Protein AF-0000000083104682 (afdb_homodimer)

Organism: NCBI:txid1720316

Structure (mmCIF, N/CA/C/O backbone):
data_AF-0000000083104682-model_v1
#
loop_
_entity.id
_entity.type
_entity.pdbx_description
1 polymer 'UPF0251 protein D3Z33_14135'
#
loop_
_atom_site.group_PDB
_atom_site.id
_atom_site.type_symbol
_atom_site.label_atom_id
_atom_site.label_alt_id
_atom_site.label_comp_id
_atom_site.label_asym_id
_atom_site.label_entity_id
_atom_site.label_seq_id
_atom_site.pdbx_PDB_ins_code
_atom_site.Cartn_x
_atom_site.Cartn_y
_atom_site.Cartn_z
_atom_site.occupancy
_atom_site.B_iso_or_equiv
_atom_site.auth_seq_id
_atom_site.auth_comp_id
_atom_site.auth_asym_id
_atom_site.auth_atom_id
_atom_site.pdbx_PDB_model_num
ATOM 1 N N . MET A 1 1 ? -14.625 33.188 -4.898 1 46.22 1 MET A N 1
ATOM 2 C CA . MET A 1 1 ? -13.32 32.656 -4.516 1 46.22 1 MET A CA 1
ATOM 3 C C . MET A 1 1 ? -13.438 31.188 -4.102 1 46.22 1 MET A C 1
ATOM 5 O O . MET A 1 1 ? -14.414 30.797 -3.455 1 46.22 1 MET A O 1
ATOM 9 N N . PRO A 1 2 ? -12.898 30.359 -4.852 1 52.97 2 PRO A N 1
ATOM 10 C CA . PRO A 1 2 ? -13.086 28.953 -4.449 1 52.97 2 PRO A CA 1
ATOM 11 C C . PRO A 1 2 ? -12.812 28.734 -2.965 1 52.97 2 PRO A C 1
ATOM 13 O O . PRO A 1 2 ? -11.984 29.422 -2.371 1 52.97 2 PRO A O 1
ATOM 16 N N . ARG A 1 3 ? -13.781 28.422 -2.262 1 54.66 3 ARG A N 1
ATOM 17 C CA . ARG A 1 3 ? -13.617 28.172 -0.833 1 54.66 3 ARG A CA 1
ATOM 18 C C . ARG A 1 3 ? -12.266 27.531 -0.539 1 54.66 3 ARG A C 1
ATOM 20 O O . ARG A 1 3 ? -11.836 26.609 -1.233 1 54.66 3 ARG A O 1
ATOM 27 N N . PRO A 1 4 ? -11.453 28.219 0.184 1 57.41 4 PRO A N 1
ATOM 28 C CA . PRO A 1 4 ? -10.125 27.719 0.532 1 57.41 4 PRO A CA 1
ATOM 29 C C . PRO A 1 4 ? -10.117 26.234 0.894 1 57.41 4 PRO A C 1
ATOM 31 O O . PRO A 1 4 ? -11.109 25.734 1.425 1 57.41 4 PRO A O 1
ATOM 34 N N . LYS A 1 5 ? -9.352 25.438 0.183 1 61.78 5 LYS A N 1
ATOM 35 C CA . LYS A 1 5 ? -9.25 24.016 0.494 1 61.78 5 LYS A CA 1
ATOM 36 C C . LYS A 1 5 ? -8.953 23.797 1.975 1 61.78 5 LYS A C 1
ATOM 38 O O . LYS A 1 5 ? -8.047 24.422 2.529 1 61.78 5 LYS A O 1
ATOM 43 N N . LYS A 1 6 ? -9.961 23.312 2.699 1 70.81 6 LYS A N 1
ATOM 44 C CA . LYS A 1 6 ? -9.766 23 4.113 1 70.81 6 LYS A CA 1
ATOM 45 C C . LYS A 1 6 ? -8.531 22.141 4.328 1 70.81 6 LYS A C 1
ATOM 47 O O . LYS A 1 6 ? -8.32 21.156 3.611 1 70.81 6 LYS A O 1
ATOM 52 N N . ARG A 1 7 ? -7.617 22.641 5.109 1 79.94 7 ARG A N 1
ATOM 53 C CA . ARG A 1 7 ? -6.418 21.875 5.434 1 79.94 7 ARG A CA 1
ATOM 54 C C . ARG A 1 7 ? -6.773 20.578 6.172 1 79.94 7 ARG A C 1
ATOM 56 O O . ARG A 1 7 ? -7.66 20.578 7.023 1 79.94 7 ARG A O 1
ATOM 63 N N . ARG A 1 8 ? -6.188 19.547 5.758 1 89.06 8 ARG A N 1
ATOM 64 C CA . ARG A 1 8 ? -6.453 18.219 6.328 1 89.06 8 ARG A CA 1
ATOM 65 C C . ARG A 1 8 ? -5.707 18.031 7.645 1 89.06 8 ARG A C 1
ATOM 67 O O . ARG A 1 8 ? -4.551 18.438 7.77 1 89.06 8 ARG A O 1
ATOM 74 N N . ARG A 1 9 ? -6.328 17.531 8.539 1 88.81 9 ARG A N 1
ATOM 75 C CA . ARG A 1 9 ? -5.688 17.234 9.812 1 88.81 9 ARG A CA 1
ATOM 76 C C . ARG A 1 9 ? -4.855 15.961 9.734 1 88.81 9 ARG A C 1
ATOM 78 O O . ARG A 1 9 ? -5.348 14.922 9.297 1 88.81 9 ARG A O 1
ATOM 85 N N . VAL A 1 10 ? -3.652 16.125 10.055 1 91.38 10 VAL A N 1
ATOM 86 C CA . VAL A 1 10 ? -2.734 14.992 10.062 1 91.38 10 VAL A CA 1
ATOM 87 C C . VAL A 1 10 ? -2.139 14.82 11.453 1 91.38 10 VAL A C 1
ATOM 89 O O . VAL A 1 10 ? -1.812 15.805 12.125 1 91.38 10 VAL A O 1
ATOM 92 N N . CYS A 1 11 ? -2.062 13.602 11.844 1 85.06 11 CYS A N 1
ATOM 93 C CA . CYS A 1 11 ? -1.608 13.367 13.211 1 85.06 11 CYS A CA 1
ATOM 94 C C . CYS A 1 11 ? -0.14 12.961 13.234 1 85.06 11 CYS A C 1
ATOM 96 O O . CYS A 1 11 ? 0.508 13.023 14.281 1 85.06 11 CYS A O 1
ATOM 98 N N . SER A 1 12 ? 0.348 12.344 12.133 1 77.06 12 SER A N 1
ATOM 99 C CA . SER A 1 12 ? 1.713 11.836 12.211 1 77.06 12 SER A CA 1
ATOM 100 C C . SER A 1 12 ? 2.498 12.18 10.945 1 77.06 12 SER A C 1
ATOM 102 O O . SER A 1 12 ? 1.963 12.109 9.836 1 77.06 12 SER A O 1
ATOM 104 N N . LEU A 1 13 ? 3.688 12.617 11.289 1 85 13 LEU A N 1
ATOM 105 C CA . LEU A 1 13 ? 4.641 12.75 10.195 1 85 13 LEU A CA 1
ATOM 106 C C . LEU A 1 13 ? 5.445 11.469 10.016 1 85 13 LEU A C 1
ATOM 108 O O . LEU A 1 13 ? 5.703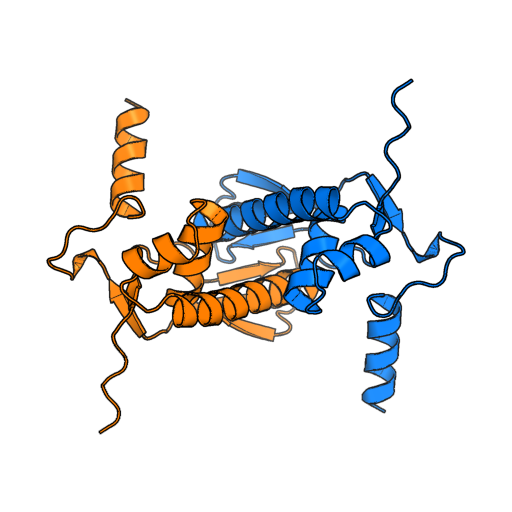 10.75 10.992 1 85 13 LEU A O 1
ATOM 112 N N . PRO A 1 14 ? 5.809 11.18 8.82 1 87.94 14 PRO A N 1
ATOM 113 C CA . PRO A 1 14 ? 6.586 9.953 8.594 1 87.94 14 PRO A CA 1
ATOM 114 C C . PRO A 1 14 ? 7.957 9.992 9.258 1 87.94 14 PRO A C 1
ATOM 116 O O . PRO A 1 14 ? 8.617 11.039 9.266 1 87.94 14 PRO A O 1
ATOM 119 N N . GLU A 1 15 ? 8.281 8.914 9.891 1 83.12 15 GLU A N 1
ATOM 120 C CA . GLU A 1 15 ? 9.633 8.797 10.438 1 83.12 15 GLU A CA 1
ATOM 121 C C . GLU A 1 15 ? 10.672 8.641 9.328 1 83.12 15 GLU A C 1
ATOM 123 O O . GLU A 1 15 ? 11.789 9.133 9.453 1 83.12 15 GLU A O 1
ATOM 128 N N . ASN A 1 16 ? 10.289 7.941 8.344 1 85.06 16 ASN A N 1
ATOM 129 C CA . ASN A 1 16 ? 11.109 7.742 7.152 1 85.06 16 ASN A CA 1
ATOM 130 C C . ASN A 1 16 ? 10.5 8.422 5.93 1 85.06 16 ASN A C 1
ATOM 132 O O . ASN A 1 16 ? 9.352 8.156 5.574 1 85.06 16 ASN A O 1
ATOM 136 N N . LYS A 1 17 ? 11.312 9.195 5.258 1 92 17 LYS A N 1
ATOM 137 C CA . LYS A 1 17 ? 10.758 10 4.172 1 92 17 LYS A CA 1
ATOM 138 C C . LYS A 1 17 ? 10.93 9.297 2.826 1 92 17 LYS A C 1
ATOM 140 O O . LYS A 1 17 ? 10.359 9.727 1.82 1 92 17 LYS A O 1
ATOM 145 N N . ARG A 1 18 ? 11.742 8.289 2.838 1 92.75 18 ARG A N 1
ATOM 146 C CA . ARG A 1 18 ? 11.969 7.547 1.601 1 92.75 18 ARG A CA 1
ATOM 147 C C . ARG A 1 18 ? 11.641 6.07 1.779 1 92.75 18 ARG A C 1
ATOM 149 O O . ARG A 1 18 ? 11.938 5.484 2.822 1 92.75 18 ARG A O 1
ATOM 156 N N . PHE A 1 19 ? 11.039 5.594 0.79 1 92.75 19 PHE A N 1
ATOM 157 C CA . PHE A 1 19 ? 10.555 4.223 0.812 1 92.75 19 PHE A CA 1
ATOM 158 C C . PHE A 1 19 ? 10.648 3.592 -0.573 1 92.75 19 PHE A C 1
ATOM 160 O O . PHE A 1 19 ? 10.352 4.242 -1.578 1 92.75 19 PHE A O 1
ATOM 167 N N . GLY A 1 20 ? 11.039 2.346 -0.58 1 92.5 20 GLY A N 1
ATOM 168 C CA . GLY A 1 20 ? 11.117 1.726 -1.893 1 92.5 20 GLY A CA 1
ATOM 169 C C . GLY A 1 20 ? 11.883 0.414 -1.891 1 92.5 20 GLY A C 1
ATOM 170 O O . GLY A 1 20 ? 12.016 -0.231 -0.848 1 92.5 20 GLY A O 1
ATOM 171 N N . PRO A 1 21 ? 12.258 -0.099 -3.068 1 91.81 21 PRO A N 1
ATOM 172 C CA . PRO A 1 21 ? 12.992 -1.359 -3.186 1 91.81 21 PRO A CA 1
ATOM 173 C C . PRO A 1 21 ? 14.367 -1.303 -2.52 1 91.81 21 PRO A C 1
ATOM 175 O O . PRO A 1 21 ? 15.047 -0.275 -2.582 1 91.81 21 PRO A O 1
ATOM 178 N N . MET A 1 22 ? 14.469 -2.4 -1.796 1 85.06 22 MET A N 1
ATOM 179 C CA . MET A 1 22 ? 15.75 -2.492 -1.103 1 85.06 22 MET A CA 1
ATOM 180 C C . MET A 1 22 ? 16.719 -3.395 -1.863 1 85.06 22 MET A C 1
ATOM 182 O O . MET A 1 22 ? 16.297 -4.328 -2.551 1 85.06 22 MET A O 1
ATOM 186 N N . GLY A 1 23 ? 17.906 -3.17 -1.867 1 72 23 GLY A N 1
ATOM 187 C CA . GLY A 1 23 ? 18.906 -4.016 -2.49 1 72 23 GLY A CA 1
ATOM 188 C C . GLY A 1 23 ? 19.922 -3.238 -3.303 1 72 23 GLY A C 1
ATOM 189 O O . GLY A 1 23 ? 19.719 -2.066 -3.619 1 72 23 GLY A O 1
ATOM 190 N N . ILE A 1 24 ? 21.047 -3.904 -3.492 1 56.12 24 ILE A N 1
ATOM 191 C CA . ILE A 1 24 ? 22.297 -3.367 -4 1 56.12 24 ILE A CA 1
ATOM 192 C C . ILE A 1 24 ? 22.156 -3.047 -5.484 1 56.12 24 ILE A C 1
ATOM 194 O O . ILE A 1 24 ? 21.734 -3.891 -6.273 1 56.12 24 ILE A O 1
ATOM 198 N N . GLY A 1 25 ? 22.422 -1.799 -5.902 1 56 25 GLY A N 1
ATOM 199 C CA . GLY A 1 25 ? 22.719 -1.433 -7.281 1 56 25 GLY A CA 1
ATOM 200 C C . GLY A 1 25 ? 21.5 -0.933 -8.031 1 56 25 GLY A C 1
ATOM 201 O O . GLY A 1 25 ? 21.547 -0.75 -9.25 1 56 25 GLY A O 1
ATOM 202 N N . ARG A 1 26 ? 20.438 -1.103 -7.242 1 56.03 26 ARG A N 1
ATOM 203 C CA . ARG A 1 26 ? 19.344 -0.791 -8.156 1 56.03 26 ARG A CA 1
ATOM 204 C C . ARG A 1 26 ? 19.266 0.709 -8.422 1 56.03 26 ARG A C 1
ATOM 206 O O . ARG A 1 26 ? 19.406 1.516 -7.496 1 56.03 26 ARG A O 1
ATOM 213 N N . ILE A 1 27 ? 19.547 1.067 -9.547 1 56.53 27 ILE A N 1
ATOM 214 C CA . ILE A 1 27 ? 19.391 2.408 -10.102 1 56.53 27 ILE A CA 1
ATOM 215 C C . ILE A 1 27 ? 17.953 2.9 -9.859 1 56.53 27 ILE A C 1
ATOM 217 O O . ILE A 1 27 ? 17 2.217 -10.203 1 56.53 27 ILE A O 1
ATOM 221 N N . VAL A 1 28 ? 17.906 3.748 -8.883 1 60.34 28 VAL A N 1
ATOM 222 C CA . VAL A 1 28 ? 16.609 4.41 -8.695 1 60.34 28 VAL A CA 1
ATOM 223 C C . VAL A 1 28 ? 16 4.73 -10.055 1 60.34 28 VAL A C 1
ATOM 225 O O . VAL A 1 28 ? 16.531 5.543 -10.812 1 60.34 28 VAL A O 1
ATOM 228 N N . LYS A 1 29 ? 15.008 3.953 -10.547 1 67.56 29 LYS A N 1
ATOM 229 C CA . LYS A 1 29 ? 14.391 4.164 -11.852 1 67.56 29 LYS A CA 1
ATOM 230 C C . LYS A 1 29 ? 13.602 5.469 -11.883 1 67.56 29 LYS A C 1
ATOM 232 O O . LYS A 1 29 ? 13.789 6.297 -12.773 1 67.56 29 LYS A O 1
ATOM 237 N N . GLU A 1 30 ? 12.68 5.707 -10.922 1 89.56 30 GLU A N 1
ATOM 238 C CA . GLU A 1 30 ? 11.789 6.863 -10.875 1 89.56 30 GLU A CA 1
ATOM 239 C C . GLU A 1 30 ? 11.32 7.141 -9.453 1 89.56 30 GLU A C 1
ATOM 241 O O . GLU A 1 30 ? 11.375 6.258 -8.594 1 89.56 30 GLU A O 1
ATOM 246 N N . VAL A 1 31 ? 11.055 8.406 -9.211 1 94.25 31 VAL A N 1
ATOM 247 C CA . VAL A 1 31 ? 10.609 8.828 -7.883 1 94.25 31 VAL A CA 1
ATOM 248 C C . VAL A 1 31 ? 9.133 9.203 -7.926 1 94.25 31 VAL A C 1
ATOM 250 O O . VAL A 1 31 ? 8.68 9.859 -8.859 1 94.25 31 VAL A O 1
ATOM 253 N N . ILE A 1 32 ? 8.414 8.656 -6.953 1 96.81 32 ILE A N 1
ATOM 254 C CA . ILE A 1 32 ? 7.012 9.008 -6.766 1 96.81 32 ILE A CA 1
ATOM 255 C C . ILE A 1 32 ? 6.852 9.844 -5.5 1 96.81 32 ILE A C 1
ATOM 257 O O . ILE A 1 32 ? 7.379 9.492 -4.441 1 96.81 32 ILE A O 1
ATOM 261 N N . ILE A 1 33 ? 6.152 10.961 -5.648 1 97.62 33 ILE A N 1
ATOM 262 C CA . ILE A 1 33 ? 5.918 11.805 -4.48 1 97.62 33 ILE A CA 1
ATOM 263 C C . ILE A 1 33 ? 4.598 11.414 -3.82 1 97.62 33 ILE A C 1
ATOM 265 O O . ILE A 1 33 ? 3.547 11.422 -4.465 1 97.62 33 ILE A O 1
ATOM 269 N N . MET A 1 34 ? 4.648 11 -2.607 1 97.62 34 MET A N 1
ATOM 270 C CA . MET A 1 34 ? 3.475 10.789 -1.764 1 97.62 34 MET A CA 1
ATOM 271 C C . MET A 1 34 ? 3.307 11.922 -0.761 1 97.62 34 MET A C 1
ATOM 273 O O . MET A 1 34 ? 4.23 12.234 -0.008 1 97.62 34 MET A O 1
ATOM 277 N N . SER A 1 35 ? 2.129 12.516 -0.77 1 97.06 35 SER A N 1
ATOM 278 C CA . SER A 1 35 ? 1.904 13.609 0.17 1 97.06 35 SER A CA 1
ATOM 279 C C . SER A 1 35 ? 1.695 13.086 1.587 1 97.06 35 SER A C 1
ATOM 281 O O . SER A 1 35 ? 1.402 11.906 1.781 1 97.06 35 SER A O 1
ATOM 283 N N . VAL A 1 36 ? 1.832 13.945 2.549 1 96.19 36 VAL A N 1
ATOM 284 C CA . VAL A 1 36 ? 1.694 13.586 3.957 1 96.19 36 VAL A CA 1
ATOM 285 C C . VAL A 1 36 ? 0.255 13.164 4.242 1 96.19 36 VAL A C 1
ATOM 287 O O . VAL A 1 36 ? 0.015 12.258 5.047 1 96.19 36 VAL A O 1
ATOM 290 N N . ASP A 1 37 ? -0.673 13.867 3.576 1 95.75 37 ASP A N 1
ATOM 291 C CA . ASP A 1 37 ? -2.066 13.484 3.783 1 95.75 37 ASP A CA 1
ATOM 292 C C . ASP A 1 37 ? -2.35 12.102 3.207 1 95.75 37 ASP A C 1
ATOM 294 O O . ASP A 1 37 ? -3.123 11.328 3.779 1 95.75 37 ASP A O 1
ATOM 298 N N . GLU A 1 38 ? -1.76 11.766 2.082 1 97.12 38 GLU A N 1
ATOM 299 C CA . GLU A 1 38 ? -1.85 10.414 1.536 1 97.12 38 GLU A CA 1
ATOM 300 C C . GLU A 1 38 ? -1.291 9.391 2.514 1 97.12 38 GLU A C 1
ATOM 302 O O . GLU A 1 38 ? -1.922 8.359 2.77 1 97.12 38 GLU A O 1
ATOM 307 N N . TYR A 1 39 ? -0.178 9.727 3.037 1 96.88 39 TYR A N 1
ATOM 308 C CA . TYR A 1 39 ? 0.492 8.898 4.031 1 96.88 39 TYR A CA 1
ATOM 309 C C . TYR A 1 39 ? -0.414 8.641 5.23 1 96.88 39 TYR A C 1
ATOM 311 O O . TYR A 1 39 ? -0.517 7.512 5.711 1 96.88 39 TYR A O 1
ATOM 319 N N . GLU A 1 40 ? -1.059 9.641 5.645 1 95.69 40 GLU A N 1
ATOM 320 C CA . GLU A 1 40 ? -1.933 9.562 6.812 1 95.69 40 GLU A CA 1
ATOM 321 C C . GLU A 1 40 ? -3.135 8.656 6.543 1 95.69 40 GLU A C 1
ATOM 323 O O . GLU A 1 40 ? -3.572 7.922 7.426 1 95.69 40 GLU A O 1
ATOM 328 N N . THR A 1 41 ? -3.666 8.688 5.34 1 97 41 THR A N 1
ATOM 329 C CA . THR A 1 41 ? -4.805 7.832 5.023 1 97 41 THR A CA 1
ATOM 330 C C . THR A 1 41 ? -4.41 6.359 5.094 1 97 41 THR A C 1
ATOM 332 O O . THR A 1 41 ? -5.195 5.52 5.547 1 97 41 THR A O 1
ATOM 335 N N . ILE A 1 42 ? -3.191 6.055 4.625 1 97.44 42 ILE A N 1
ATOM 336 C CA . ILE A 1 42 ? -2.693 4.684 4.691 1 97.44 42 ILE A CA 1
ATOM 337 C C . ILE A 1 42 ? -2.564 4.254 6.152 1 97.44 42 ILE A C 1
ATOM 339 O O . ILE A 1 42 ? -2.936 3.135 6.512 1 97.44 42 ILE A O 1
ATOM 343 N N . ARG A 1 43 ? -2.072 5.121 6.977 1 95.94 43 ARG A N 1
ATOM 344 C CA . ARG A 1 43 ? -1.91 4.82 8.391 1 95.94 43 ARG A CA 1
ATOM 345 C C . ARG A 1 43 ? -3.258 4.555 9.055 1 95.94 43 ARG A C 1
ATOM 347 O O . ARG A 1 43 ? -3.436 3.531 9.719 1 95.94 43 ARG A O 1
ATOM 354 N N . LEU A 1 44 ? -4.188 5.398 8.852 1 95.94 44 LEU A N 1
ATOM 355 C CA . LEU A 1 44 ? -5.473 5.328 9.539 1 95.94 44 LEU A CA 1
ATOM 356 C C . LEU A 1 44 ? -6.305 4.16 9.016 1 95.94 44 LEU A C 1
ATOM 358 O O . LEU A 1 44 ? -6.875 3.402 9.805 1 95.94 44 LEU A O 1
ATOM 362 N N . ILE A 1 45 ? -6.301 3.949 7.707 1 97.25 45 ILE A N 1
ATOM 363 C CA . ILE A 1 45 ? -7.227 2.986 7.125 1 97.25 45 ILE A CA 1
ATOM 364 C C . ILE A 1 45 ? -6.59 1.598 7.113 1 97.25 45 ILE A C 1
ATOM 366 O O . ILE A 1 45 ? -7.164 0.64 7.637 1 97.25 45 ILE A O 1
ATOM 370 N N . ASP A 1 46 ? -5.449 1.515 6.59 1 97.25 46 ASP A N 1
ATOM 371 C CA . ASP A 1 46 ? -4.863 0.196 6.379 1 97.25 46 ASP A CA 1
ATOM 372 C C . ASP A 1 46 ? -4.184 -0.315 7.645 1 97.25 46 ASP A C 1
ATOM 374 O O . ASP A 1 46 ? -4.199 -1.516 7.926 1 97.25 46 ASP A O 1
ATOM 378 N N . LEU A 1 47 ? -3.506 0.537 8.406 1 95.19 47 LEU A N 1
ATOM 379 C CA . LEU A 1 47 ? -2.785 0.095 9.602 1 95.19 47 LEU A CA 1
ATOM 380 C C . LEU A 1 47 ? -3.707 0.071 10.812 1 95.19 47 LEU A C 1
ATOM 382 O O . LEU A 1 47 ? -3.729 -0.908 11.562 1 95.19 47 LEU A O 1
ATOM 386 N N . ASN A 1 48 ? -4.555 1.139 10.992 1 93.94 48 ASN A N 1
ATOM 387 C CA . ASN A 1 48 ? -5.379 1.271 12.188 1 93.94 48 ASN A CA 1
ATOM 388 C C . ASN A 1 48 ? -6.789 0.736 11.969 1 93.94 48 ASN A C 1
ATOM 390 O O . ASN A 1 48 ? -7.629 0.789 12.867 1 93.94 48 ASN A O 1
ATOM 394 N N . ASN A 1 49 ? -7.137 0.339 10.734 1 95.94 49 ASN A N 1
ATOM 395 C CA . ASN A 1 49 ? -8.406 -0.296 10.406 1 95.94 49 ASN A CA 1
ATOM 396 C C . ASN A 1 49 ? -9.57 0.685 10.516 1 95.94 49 ASN A C 1
ATOM 398 O O . ASN A 1 49 ? -10.656 0.313 10.953 1 95.94 49 ASN A O 1
ATOM 402 N N . PHE A 1 50 ? -9.281 1.903 10.258 1 96.12 50 PHE A N 1
ATOM 403 C CA . PHE A 1 50 ? -10.367 2.875 10.195 1 96.12 50 PHE A CA 1
ATOM 404 C C . PHE A 1 50 ? -11.234 2.641 8.969 1 96.12 50 PHE A C 1
ATOM 406 O O . PHE A 1 50 ? -10.719 2.32 7.891 1 96.12 50 PHE A O 1
ATOM 413 N N . THR A 1 51 ? -12.539 2.852 9.117 1 97 51 THR A N 1
ATOM 414 C CA . THR A 1 51 ? -13.391 3.027 7.945 1 97 51 THR A CA 1
ATOM 415 C C . THR A 1 51 ? -13.125 4.375 7.277 1 97 51 THR A C 1
ATOM 417 O O . THR A 1 51 ? -12.484 5.25 7.867 1 97 51 THR A O 1
ATOM 420 N N . GLN A 1 52 ? -13.562 4.469 6.043 1 96.94 52 GLN A N 1
ATOM 421 C CA . GLN A 1 52 ? -13.414 5.754 5.367 1 96.94 52 GLN A CA 1
ATOM 422 C C . GLN A 1 52 ? -14.117 6.867 6.137 1 96.94 52 GLN A C 1
ATOM 424 O O . GLN A 1 52 ? -13.648 8 6.172 1 96.94 52 GLN A O 1
ATOM 429 N N . LYS A 1 53 ? -15.211 6.523 6.707 1 96.88 53 LYS A N 1
ATOM 430 C CA . LYS A 1 53 ? -15.953 7.488 7.508 1 96.88 53 LYS A CA 1
ATOM 431 C C . LYS A 1 53 ? -15.148 7.922 8.734 1 96.88 53 LYS A C 1
ATOM 433 O O . LYS A 1 53 ? -15.023 9.117 9.008 1 96.88 53 LYS A O 1
ATOM 438 N N . GLU A 1 54 ? -14.633 7 9.461 1 95.44 54 GLU A N 1
ATOM 439 C CA . GLU A 1 54 ? -13.805 7.305 10.625 1 95.44 54 GLU A CA 1
ATOM 440 C C . GLU A 1 54 ? -12.594 8.148 10.227 1 95.44 54 GLU A C 1
ATOM 442 O O . GLU A 1 54 ? -12.227 9.086 10.93 1 95.44 54 GLU A O 1
ATOM 447 N N . CYS A 1 55 ? -11.977 7.789 9.094 1 95.81 55 CYS A N 1
ATOM 448 C CA . CYS A 1 55 ? -10.812 8.523 8.602 1 95.81 55 CYS A CA 1
ATOM 449 C C . CYS A 1 55 ? -11.18 9.961 8.258 1 95.81 55 CYS A C 1
ATOM 451 O O . CYS A 1 55 ? -10.438 10.891 8.562 1 95.81 55 CYS A O 1
ATOM 453 N N . SER A 1 56 ? -12.336 10.117 7.621 1 95.56 56 SER A N 1
ATOM 454 C CA . SER A 1 56 ? -12.773 11.461 7.25 1 95.56 56 SER A CA 1
ATOM 455 C C . SER A 1 56 ? -12.984 12.328 8.484 1 95.56 56 SER A C 1
ATOM 457 O O . SER A 1 56 ? -12.641 13.516 8.484 1 95.56 56 SER A O 1
ATOM 459 N N . GLU A 1 57 ? -13.562 11.789 9.555 1 92.56 57 GLU A N 1
ATOM 460 C CA . GLU A 1 57 ? -13.766 12.5 10.812 1 92.56 57 GLU A CA 1
ATOM 461 C C . GLU A 1 57 ? -12.43 12.859 11.461 1 92.56 57 GLU A C 1
ATOM 463 O O . GLU A 1 57 ? -12.242 13.984 11.93 1 92.56 57 GLU A O 1
ATOM 468 N N . GLN A 1 58 ? -11.531 11.914 11.477 1 91.69 58 GLN A N 1
ATOM 469 C CA . GLN A 1 58 ? -10.227 12.102 12.094 1 91.69 58 GLN A CA 1
ATOM 470 C C . GLN A 1 58 ? -9.43 13.18 11.367 1 91.69 58 GLN A C 1
ATOM 472 O O . GLN A 1 58 ? -8.758 14 12 1 91.69 58 GLN A O 1
ATOM 477 N N . MET A 1 59 ? -9.547 13.188 10.07 1 93.12 59 MET A N 1
ATOM 478 C CA . MET A 1 59 ? -8.758 14.117 9.258 1 93.12 59 MET A CA 1
ATOM 479 C C . MET A 1 59 ? -9.523 15.406 9.016 1 93.12 59 MET A C 1
ATOM 481 O O . MET A 1 59 ? -8.992 16.359 8.43 1 93.12 59 MET A O 1
ATOM 485 N N . ASP A 1 60 ? -10.758 15.414 9.367 1 91.62 60 ASP A N 1
ATOM 486 C CA . ASP A 1 60 ? -11.617 16.594 9.281 1 91.62 60 ASP A CA 1
ATOM 487 C C . ASP A 1 60 ? -11.836 17.016 7.832 1 91.62 60 ASP A C 1
ATOM 489 O O . ASP A 1 60 ? -11.633 18.172 7.477 1 91.62 60 ASP A O 1
ATOM 493 N N . ILE A 1 61 ? -12.148 16.094 6.957 1 94.25 61 ILE A N 1
ATOM 494 C CA . ILE A 1 61 ? -12.484 16.312 5.555 1 94.25 61 ILE A CA 1
ATOM 495 C C . ILE A 1 61 ? -13.625 15.383 5.141 1 94.25 61 ILE A C 1
ATOM 497 O O . ILE A 1 61 ? -14.008 14.484 5.895 1 94.25 61 ILE A O 1
ATOM 501 N N . ALA A 1 62 ? -14.219 15.617 3.996 1 96 62 ALA A N 1
ATOM 502 C CA . ALA A 1 62 ? -15.328 14.82 3.498 1 96 62 ALA A CA 1
ATOM 503 C C . ALA A 1 62 ? -14.883 13.398 3.174 1 96 62 ALA A C 1
ATOM 505 O O . ALA A 1 62 ? -13.758 13.18 2.719 1 96 62 ALA A O 1
ATOM 506 N N . ARG A 1 63 ? -15.797 12.477 3.365 1 96.94 63 ARG A N 1
ATOM 507 C CA . ARG A 1 63 ? -15.531 11.07 3.068 1 96.94 63 ARG A CA 1
ATOM 508 C C . ARG A 1 63 ? -15.109 10.891 1.614 1 96.94 63 ARG A C 1
ATOM 510 O O . ARG A 1 63 ? -14.242 10.062 1.312 1 96.94 63 ARG A O 1
ATOM 517 N N . THR A 1 64 ? -15.727 11.672 0.727 1 97.12 64 THR A N 1
ATOM 518 C CA . THR A 1 64 ? -15.398 11.578 -0.691 1 97.12 64 THR A CA 1
ATOM 519 C C . THR A 1 64 ? -13.953 12.008 -0.937 1 97.12 64 THR A C 1
ATOM 521 O O . THR A 1 64 ? -13.258 11.43 -1.771 1 97.12 64 THR A O 1
ATOM 524 N N . THR A 1 65 ? -13.508 13 -0.22 1 96.88 65 THR A N 1
ATOM 525 C CA . THR A 1 65 ? -12.133 13.461 -0.322 1 96.88 65 THR A CA 1
ATOM 526 C C . THR A 1 65 ? -11.164 12.398 0.186 1 96.88 65 THR A C 1
ATOM 528 O O . THR A 1 65 ? -10.117 12.156 -0.429 1 96.88 65 THR A O 1
ATOM 531 N N . VAL A 1 66 ? -11.531 11.773 1.258 1 97 66 VAL A N 1
ATOM 532 C CA . VAL A 1 66 ? -10.719 10.695 1.807 1 97 66 VAL A CA 1
ATOM 533 C C . VAL A 1 66 ? -10.562 9.586 0.767 1 97 66 VAL A C 1
ATOM 535 O O . VAL A 1 66 ? -9.461 9.07 0.56 1 97 66 VAL A O 1
ATOM 538 N N . GLN A 1 67 ? -11.648 9.273 0.169 1 97.06 67 GLN A N 1
ATOM 539 C CA . GLN A 1 67 ? -11.617 8.219 -0.84 1 97.06 67 GLN A CA 1
ATOM 540 C C . GLN A 1 67 ? -10.625 8.547 -1.951 1 97.06 67 GLN A C 1
ATOM 542 O O . GLN A 1 67 ? -9.82 7.703 -2.34 1 97.06 67 GLN A O 1
ATOM 547 N N . GLY A 1 68 ? -10.711 9.766 -2.4 1 97.25 68 GLY A N 1
ATOM 548 C CA . GLY A 1 68 ? -9.812 10.203 -3.463 1 97.25 68 GLY A CA 1
ATOM 549 C C . GLY A 1 68 ? -8.352 10.172 -3.059 1 97.25 68 GLY A C 1
ATOM 550 O O . GLY A 1 68 ? -7.504 9.695 -3.814 1 97.25 68 GLY A O 1
ATOM 551 N N . ILE A 1 69 ? -8.039 10.648 -1.896 1 97.25 69 ILE A N 1
ATOM 552 C CA . ILE A 1 69 ? -6.672 10.688 -1.386 1 97.25 69 ILE A CA 1
ATOM 553 C C . ILE A 1 69 ? -6.156 9.273 -1.174 1 97.25 69 ILE A C 1
ATOM 555 O O . ILE A 1 69 ? -5.023 8.953 -1.544 1 97.25 69 ILE A O 1
ATOM 559 N N . TYR A 1 70 ? -7.02 8.445 -0.648 1 97.81 70 TYR A N 1
ATOM 560 C CA . TYR A 1 70 ? -6.668 7.059 -0.354 1 97.81 70 TYR A CA 1
ATOM 561 C C . TYR A 1 70 ? -6.395 6.281 -1.637 1 97.81 70 TYR A C 1
ATOM 563 O O . TYR A 1 70 ? -5.43 5.516 -1.711 1 97.81 70 TYR A O 1
ATOM 571 N N . ASP A 1 71 ? -7.238 6.445 -2.623 1 97.69 71 ASP A N 1
ATOM 572 C CA . ASP A 1 71 ? -7.051 5.773 -3.906 1 97.69 71 ASP A CA 1
ATOM 573 C C . ASP A 1 71 ? -5.711 6.152 -4.535 1 97.69 71 ASP A C 1
ATOM 575 O O . ASP A 1 71 ? -5 5.293 -5.059 1 97.69 71 ASP A O 1
ATOM 579 N N . LYS A 1 72 ? -5.371 7.426 -4.457 1 97.94 72 LYS A N 1
ATOM 580 C CA . LYS A 1 72 ? -4.09 7.883 -4.984 1 97.94 72 LYS A CA 1
ATOM 581 C C . LYS A 1 72 ? -2.924 7.277 -4.207 1 97.94 72 LYS A C 1
ATOM 583 O O . LYS A 1 72 ? -1.929 6.852 -4.797 1 97.94 72 LYS A O 1
ATOM 588 N N . ALA A 1 73 ? -3.068 7.234 -2.928 1 98.19 73 ALA A N 1
ATOM 589 C CA . ALA A 1 73 ? -2.016 6.711 -2.059 1 98.19 73 ALA A CA 1
ATOM 590 C C . ALA A 1 73 ? -1.732 5.242 -2.361 1 98.19 73 ALA A C 1
ATOM 592 O O . ALA A 1 73 ? -0.574 4.848 -2.506 1 98.19 73 ALA A O 1
ATOM 593 N N . ARG A 1 74 ? -2.822 4.512 -2.492 1 97.75 74 ARG A N 1
ATOM 594 C CA . ARG A 1 74 ? -2.668 3.084 -2.752 1 97.75 74 ARG A CA 1
ATOM 595 C C . ARG A 1 74 ? -2.049 2.842 -4.125 1 97.75 74 ARG A C 1
ATOM 597 O O . ARG A 1 74 ? -1.24 1.926 -4.293 1 97.75 74 ARG A O 1
ATOM 604 N N . LYS A 1 75 ? -2.416 3.605 -5.008 1 98.31 75 LYS A N 1
ATOM 605 C CA . LYS A 1 75 ? -1.86 3.473 -6.352 1 98.31 75 LYS A CA 1
ATOM 606 C C . LYS A 1 75 ? -0.363 3.768 -6.355 1 98.31 75 LYS A C 1
ATOM 608 O O . LYS A 1 75 ? 0.414 3.045 -6.984 1 98.31 75 LYS A O 1
ATOM 613 N N . LYS A 1 76 ? 0.023 4.809 -5.738 1 98 76 LYS A N 1
ATOM 614 C CA . LYS A 1 76 ? 1.434 5.18 -5.66 1 98 76 LYS A CA 1
ATOM 615 C C . LYS A 1 76 ? 2.248 4.094 -4.965 1 98 76 LYS A C 1
ATOM 617 O O . LYS A 1 76 ? 3.35 3.756 -5.406 1 98 76 LYS A O 1
ATOM 622 N N . LEU A 1 77 ? 1.717 3.57 -3.867 1 97.62 77 LEU A N 1
ATOM 623 C CA . LEU A 1 77 ? 2.383 2.5 -3.135 1 97.62 77 LEU A CA 1
ATOM 624 C C . LEU A 1 77 ? 2.559 1.267 -4.012 1 97.62 77 LEU A C 1
ATOM 626 O O . LEU A 1 77 ? 3.631 0.66 -4.031 1 97.62 77 LEU A O 1
ATOM 630 N N . ALA A 1 78 ? 1.511 0.937 -4.711 1 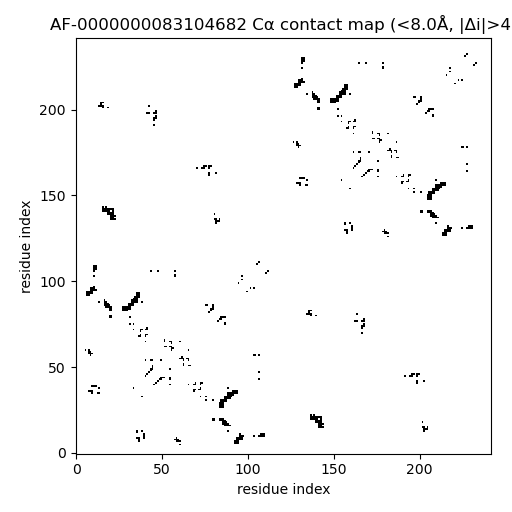97.19 78 ALA A N 1
ATOM 631 C CA . ALA A 1 78 ? 1.564 -0.213 -5.609 1 97.19 78 ALA A CA 1
ATOM 632 C C . ALA A 1 78 ? 2.584 0.01 -6.723 1 97.19 78 ALA A C 1
ATOM 634 O O . ALA A 1 78 ? 3.344 -0.898 -7.066 1 97.19 78 ALA A O 1
ATOM 635 N N . ASP A 1 79 ? 2.594 1.175 -7.258 1 95.88 79 ASP A N 1
ATOM 636 C CA . ASP A 1 79 ? 3.539 1.514 -8.312 1 95.88 79 ASP A CA 1
ATOM 637 C C . ASP A 1 79 ? 4.98 1.367 -7.832 1 95.88 79 ASP A C 1
ATOM 639 O O . ASP A 1 79 ? 5.836 0.859 -8.562 1 95.88 79 ASP A O 1
ATOM 643 N N . SER A 1 80 ? 5.207 1.784 -6.656 1 95.12 80 SER A N 1
ATOM 644 C CA . SER A 1 80 ? 6.531 1.637 -6.059 1 95.12 80 SER A CA 1
ATOM 645 C C . SER A 1 80 ? 6.891 0.167 -5.875 1 95.12 80 SER A C 1
ATOM 647 O O . SER A 1 80 ? 7.961 -0.274 -6.305 1 95.12 80 SER A O 1
ATOM 649 N N . LEU A 1 81 ? 6.047 -0.589 -5.32 1 94.06 81 LEU A N 1
ATOM 650 C CA . LEU A 1 81 ? 6.273 -1.993 -4.992 1 94.06 81 LEU A CA 1
ATOM 651 C C . LEU A 1 81 ? 6.48 -2.818 -6.258 1 94.06 81 LEU A C 1
ATOM 653 O O . LEU A 1 81 ? 7.375 -3.666 -6.312 1 94.06 81 LEU A O 1
ATOM 657 N N . ILE A 1 82 ? 5.641 -2.557 -7.262 1 92.62 82 ILE A N 1
ATOM 658 C CA . ILE A 1 82 ? 5.602 -3.412 -8.445 1 92.62 82 ILE A CA 1
ATOM 659 C C . ILE A 1 82 ? 6.664 -2.963 -9.445 1 92.62 82 ILE A C 1
ATOM 661 O O . ILE A 1 82 ? 7.348 -3.793 -10.047 1 92.62 82 ILE A O 1
ATOM 665 N N . ASN A 1 83 ? 6.816 -1.672 -9.578 1 90.88 83 ASN A N 1
ATOM 666 C CA . ASN A 1 83 ? 7.695 -1.16 -10.625 1 90.88 83 ASN A CA 1
ATOM 667 C C . ASN A 1 83 ? 9.031 -0.701 -10.062 1 90.88 83 ASN A C 1
ATOM 669 O O . ASN A 1 83 ? 9.891 -0.219 -10.805 1 90.88 83 ASN A O 1
ATOM 673 N N . GLY A 1 84 ? 9.18 -0.755 -8.781 1 91.06 84 GLY A N 1
ATOM 674 C CA . GLY A 1 84 ? 10.477 -0.478 -8.18 1 91.06 84 GLY A CA 1
ATOM 675 C C . GLY A 1 84 ? 10.797 1.003 -8.109 1 91.06 84 GLY A C 1
ATOM 676 O O . GLY A 1 84 ? 11.953 1.399 -8.25 1 91.06 84 GLY A O 1
ATOM 677 N N . LYS A 1 85 ? 9.797 1.795 -8.047 1 92.94 85 LYS A N 1
ATOM 678 C CA . LYS A 1 85 ? 9.992 3.234 -7.906 1 92.94 85 LYS A CA 1
ATOM 679 C C . LYS A 1 85 ? 10.164 3.627 -6.441 1 92.94 85 LYS A C 1
ATOM 681 O O . LYS A 1 85 ? 9.602 2.984 -5.551 1 92.94 85 LYS A O 1
ATOM 686 N N . VAL A 1 86 ? 10.898 4.703 -6.219 1 94 86 VAL A N 1
ATOM 687 C CA . VAL A 1 86 ? 11.109 5.18 -4.855 1 94 86 VAL A CA 1
ATOM 688 C C . VAL A 1 86 ? 10.016 6.18 -4.484 1 94 86 VAL A C 1
ATOM 690 O O . VAL A 1 86 ? 9.656 7.039 -5.285 1 94 86 VAL A O 1
ATOM 693 N N . ILE A 1 87 ? 9.523 6.012 -3.303 1 95.88 87 ILE A N 1
ATOM 694 C CA . ILE A 1 87 ? 8.547 6.969 -2.787 1 95.88 87 ILE A CA 1
ATOM 695 C C . ILE A 1 87 ? 9.25 7.984 -1.89 1 95.88 87 ILE A C 1
ATOM 697 O O . ILE A 1 87 ? 10.047 7.613 -1.024 1 95.88 87 ILE A O 1
ATOM 701 N N . VAL A 1 88 ? 8.984 9.18 -2.182 1 96.31 88 VAL A N 1
ATOM 702 C CA . VAL A 1 88 ? 9.383 10.258 -1.285 1 96.31 88 VAL A CA 1
ATOM 703 C C . VAL A 1 88 ? 8.141 10.898 -0.665 1 96.31 88 VAL A C 1
ATOM 705 O O . VAL A 1 88 ? 7.23 11.32 -1.38 1 96.31 88 VAL A O 1
ATOM 708 N N . ILE A 1 89 ? 8.07 10.883 0.636 1 95.88 89 ILE A N 1
ATOM 709 C CA . ILE A 1 89 ? 6.914 11.43 1.342 1 95.88 89 ILE A CA 1
ATOM 710 C C . ILE A 1 89 ? 7.148 12.906 1.66 1 95.88 89 ILE A C 1
ATOM 712 O O . ILE A 1 89 ? 8.016 13.242 2.473 1 95.88 89 ILE A O 1
ATOM 716 N N . GLU A 1 90 ? 6.41 13.695 1.012 1 94.75 90 GLU A N 1
ATOM 717 C CA . GLU A 1 90 ? 6.559 15.133 1.213 1 94.75 90 GLU A CA 1
ATOM 718 C C . GLU A 1 90 ? 5.355 15.898 0.662 1 94.75 90 GLU A C 1
ATOM 720 O O . GLU A 1 90 ? 4.586 15.352 -0.136 1 94.75 90 GLU A O 1
ATOM 725 N N . GLY A 1 91 ? 5.191 17.031 1.188 1 92.31 91 GLY A N 1
ATOM 726 C CA . GLY A 1 91 ? 4.168 17.922 0.673 1 92.31 91 GLY A CA 1
ATOM 727 C C . GLY A 1 91 ? 2.781 17.609 1.203 1 92.31 91 GLY A C 1
ATOM 728 O O . GLY A 1 91 ? 2.641 17 2.264 1 92.31 91 GLY A O 1
ATOM 729 N N . GLY A 1 92 ? 1.759 18.266 0.479 1 89.81 92 GLY A N 1
ATOM 730 C CA . GLY A 1 92 ? 0.373 18.141 0.898 1 89.81 92 GLY A CA 1
ATOM 731 C C . GLY A 1 92 ? -0.139 19.344 1.653 1 89.81 92 GLY A C 1
ATOM 732 O O . GLY A 1 92 ? 0.634 20.25 1.998 1 89.81 92 GLY A O 1
ATOM 733 N N . ASN A 1 93 ? -1.406 19.391 1.654 1 87.38 93 ASN A N 1
ATOM 734 C CA . ASN A 1 93 ? -2.094 20.438 2.41 1 87.38 93 ASN A CA 1
ATOM 735 C C . ASN A 1 93 ? -2.682 19.891 3.709 1 87.38 93 ASN A C 1
ATOM 737 O O . ASN A 1 93 ? -3.734 19.25 3.699 1 87.38 93 ASN A O 1
ATOM 741 N N . TYR A 1 94 ? -1.938 20.188 4.75 1 90.81 94 TYR A N 1
ATOM 742 C CA . TYR A 1 94 ? -2.379 19.578 6.004 1 90.81 94 TYR A CA 1
ATOM 743 C C . TYR A 1 94 ? -1.999 20.469 7.191 1 90.81 94 TYR A C 1
ATOM 745 O O . TYR A 1 94 ? -1.159 21.359 7.066 1 90.81 94 TYR A O 1
ATOM 753 N N . ASN A 1 95 ? -2.688 20.219 8.297 1 88.69 95 ASN A N 1
ATOM 754 C CA . ASN A 1 95 ? -2.334 20.766 9.602 1 88.69 95 ASN A CA 1
ATOM 755 C C . ASN A 1 95 ? -2.062 19.656 10.617 1 88.69 95 ASN A C 1
ATOM 757 O O . ASN A 1 95 ? -2.812 18.672 10.695 1 88.69 95 ASN A O 1
ATOM 761 N N . LEU A 1 96 ? -0.997 19.812 11.25 1 88.56 96 LEU A N 1
ATOM 762 C CA . LEU A 1 96 ? -0.69 18.844 12.289 1 88.56 96 LEU A CA 1
ATOM 763 C C . LEU A 1 96 ? -1.686 18.938 13.438 1 88.56 96 LEU A C 1
ATOM 765 O O . LEU A 1 96 ? -2.084 20.047 13.828 1 88.56 96 LEU A O 1
ATOM 769 N N . CYS A 1 97 ? -2.004 17.859 13.992 1 85.56 97 CYS A N 1
ATOM 770 C CA . CYS A 1 97 ? -2.984 17.828 15.07 1 85.56 97 CYS A CA 1
ATOM 771 C C . CYS A 1 97 ? -2.484 18.609 16.281 1 85.56 97 CYS A C 1
ATOM 773 O O . CYS A 1 97 ? -3.281 19.156 17.047 1 85.56 97 CYS A O 1
ATOM 775 N N . ILE A 1 98 ? -1.18 18.594 16.469 1 80.38 98 ILE A N 1
ATOM 776 C CA . ILE A 1 98 ? -0.595 19.266 17.625 1 80.38 98 ILE A CA 1
ATOM 777 C C . ILE A 1 98 ? -0.897 20.766 17.547 1 80.38 98 ILE A C 1
ATOM 779 O O . ILE A 1 98 ? -0.938 21.453 18.562 1 80.38 98 ILE A O 1
ATOM 783 N N . ASN A 1 99 ? -1.084 21.188 16.344 1 80.75 99 ASN A N 1
ATOM 784 C CA . ASN A 1 99 ? -1.336 22.609 16.141 1 80.75 99 ASN A CA 1
ATOM 785 C C . ASN A 1 99 ? -2.822 22.938 16.25 1 80.75 99 ASN A C 1
ATOM 787 O O . ASN A 1 99 ? -3.213 24.094 16.156 1 80.75 99 ASN A O 1
ATOM 791 N N . SER A 1 100 ? -3.541 21.875 16.438 1 75 100 SER A N 1
ATOM 792 C CA . SER A 1 100 ? -4.98 22.109 16.5 1 75 100 SER A CA 1
ATOM 793 C C . SER A 1 100 ? -5.469 22.094 17.953 1 75 100 SER A C 1
ATOM 795 O O . SER A 1 100 ? -4.891 21.422 18.797 1 75 100 SER A O 1
ATOM 797 N N . ASN A 1 101 ? -6.289 22.922 18.266 1 70.56 101 ASN A N 1
ATOM 798 C CA . ASN A 1 101 ? -6.902 23.016 19.578 1 70.56 101 ASN A CA 1
ATOM 799 C C . ASN A 1 101 ? -7.961 21.938 19.797 1 70.56 101 ASN A C 1
ATOM 801 O O . ASN A 1 101 ? -8.484 21.781 20.891 1 70.56 101 ASN A O 1
ATOM 805 N N . LYS A 1 102 ? -8.219 21.203 18.766 1 71.44 102 LYS A N 1
ATOM 806 C CA . LYS A 1 102 ? -9.219 20.156 18.891 1 71.44 102 LYS A CA 1
ATOM 807 C C . LYS A 1 102 ? -8.586 18.828 19.328 1 71.44 102 LYS A C 1
ATOM 809 O O . LYS A 1 102 ? -7.457 18.516 18.922 1 71.44 102 LYS A O 1
ATOM 814 N N . PRO A 1 103 ? -9.258 18.156 20.25 1 74 103 PRO A N 1
ATOM 815 C CA . PRO A 1 103 ? -8.727 16.844 20.656 1 74 103 PRO A CA 1
ATOM 816 C C . PRO A 1 103 ? -8.555 15.891 19.484 1 74 103 PRO A C 1
ATOM 818 O O . PRO A 1 103 ? -9.383 15.875 18.562 1 74 103 PRO A O 1
ATOM 821 N N . CYS A 1 104 ? -7.375 15.336 19.438 1 76 104 CYS A N 1
ATOM 822 C CA . CYS A 1 104 ? -7.117 14.383 18.359 1 76 104 CYS A CA 1
ATOM 823 C C . CYS A 1 104 ? -7.781 13.039 18.656 1 76 104 CYS A C 1
ATOM 825 O O . CYS A 1 104 ? -7.922 12.648 19.812 1 76 104 CYS A O 1
ATOM 827 N N . GLY A 1 105 ? -8.508 12.508 17.812 1 73.31 105 GLY A N 1
ATOM 828 C CA . GLY A 1 105 ? -9.289 11.281 17.938 1 73.31 105 GLY A CA 1
ATOM 829 C C . GLY A 1 105 ? -8.438 10.07 18.266 1 73.31 105 GLY A C 1
ATOM 830 O O . GLY A 1 105 ? -7.238 10.195 18.531 1 73.31 105 GLY A O 1
ATOM 831 N N . LYS A 1 106 ? -9.031 8.914 18.375 1 74.81 106 LYS A N 1
ATOM 832 C CA . LYS A 1 106 ? -8.422 7.645 18.766 1 74.81 106 LYS A CA 1
ATOM 833 C C . LYS A 1 106 ? -7.293 7.262 17.812 1 74.81 106 LYS A C 1
ATOM 835 O O . LYS A 1 106 ? -6.43 6.457 18.172 1 74.81 106 LYS A O 1
ATOM 840 N N . GLY A 1 107 ? -7.227 7.918 16.719 1 74.5 107 GLY A N 1
ATOM 841 C CA . GLY A 1 107 ? -6.227 7.562 15.719 1 74.5 107 GLY A CA 1
ATOM 842 C C . GLY A 1 107 ? -4.953 8.383 15.836 1 74.5 107 GLY A C 1
ATOM 843 O O . GLY A 1 107 ? -4.074 8.297 14.977 1 74.5 107 GLY A O 1
ATOM 844 N N . CYS A 1 108 ? -4.859 9.141 16.812 1 80.12 108 CYS A N 1
ATOM 845 C CA . CYS A 1 108 ? -3.699 10.016 16.953 1 80.12 108 CYS A CA 1
ATOM 846 C C . CYS A 1 108 ? -2.438 9.203 17.219 1 80.12 108 CYS A C 1
ATOM 848 O O . CYS A 1 108 ? -2.402 8.391 18.141 1 80.12 108 CYS A O 1
ATOM 850 N N . ARG A 1 109 ? -1.431 9.406 16.406 1 76.25 109 ARG A N 1
ATOM 851 C CA . ARG A 1 109 ? -0.188 8.648 16.5 1 76.25 109 ARG A CA 1
ATOM 852 C C . ARG A 1 109 ? 0.512 8.914 17.828 1 76.25 109 ARG A C 1
ATOM 854 O O . ARG A 1 109 ? 1.058 7.996 18.453 1 76.25 109 ARG A O 1
ATOM 861 N N . LYS A 1 110 ? 0.542 10.148 18.266 1 71.75 110 LYS A N 1
ATOM 862 C CA . LYS A 1 110 ? 1.158 10.508 19.547 1 71.75 110 LYS A CA 1
ATOM 863 C C . LYS A 1 110 ? 0.502 9.758 20.703 1 71.75 110 LYS A C 1
ATOM 865 O O . LYS A 1 110 ? 1.191 9.25 21.594 1 71.75 110 LYS A O 1
ATOM 870 N N . ARG A 1 111 ? -0.752 9.695 20.609 1 68.38 111 ARG A N 1
ATOM 871 C CA . ARG A 1 111 ? -1.491 8.977 21.656 1 68.38 111 ARG A CA 1
ATOM 872 C C . ARG A 1 111 ? -1.207 7.484 21.594 1 68.38 111 ARG A C 1
ATOM 874 O O . ARG A 1 111 ? -1.086 6.828 22.625 1 68.38 111 ARG A O 1
ATOM 881 N N . GLU A 1 112 ? -1.068 7.055 20.344 1 68.19 112 GLU A N 1
ATOM 882 C CA . GLU A 1 112 ? -0.75 5.645 20.156 1 68.19 112 GLU A CA 1
ATOM 883 C C . GLU A 1 112 ? 0.608 5.301 20.766 1 68.19 112 GLU A C 1
ATOM 885 O O . GLU A 1 112 ? 0.776 4.234 21.359 1 68.19 112 GLU A O 1
ATOM 890 N N . LEU A 1 113 ? 1.531 6.238 20.609 1 67.38 113 LEU A N 1
ATOM 891 C CA . LEU A 1 113 ? 2.881 6.02 21.125 1 67.38 113 LEU A CA 1
ATOM 892 C C . LEU A 1 113 ? 2.904 6.082 22.641 1 67.38 113 LEU A C 1
ATOM 894 O O . LEU A 1 113 ? 3.625 5.32 23.297 1 67.38 113 LEU A O 1
ATOM 898 N N . ILE A 1 114 ? 2.139 6.934 23.125 1 66.81 114 ILE A N 1
ATOM 899 C CA . ILE A 1 114 ? 2.059 7.078 24.578 1 66.81 114 ILE A CA 1
ATOM 900 C C . ILE A 1 114 ? 1.389 5.848 25.188 1 66.81 114 ILE A C 1
ATOM 902 O O . ILE A 1 114 ? 1.852 5.316 26.203 1 66.81 114 ILE A O 1
ATOM 906 N N . ASN A 1 115 ? 0.38 5.406 24.469 1 62 115 ASN A N 1
ATOM 907 C CA . ASN A 1 115 ? -0.344 4.242 24.969 1 62 115 ASN A CA 1
ATOM 908 C C . ASN A 1 115 ? 0.5 2.973 24.875 1 62 115 ASN A C 1
ATOM 910 O O . ASN A 1 115 ? 0.355 2.064 25.703 1 62 115 ASN A O 1
ATOM 914 N N . LYS A 1 116 ? 1.245 2.867 23.875 1 61.94 116 LYS A N 1
ATOM 915 C CA . LYS A 1 116 ? 2.117 1.701 23.766 1 61.94 116 LYS A CA 1
ATOM 916 C C . LYS A 1 116 ? 3.182 1.708 24.859 1 61.94 116 LYS A C 1
ATOM 918 O O . LYS A 1 116 ? 3.539 0.654 25.391 1 61.94 116 LYS A O 1
ATOM 923 N N . LYS A 1 117 ? 3.762 2.834 25.109 1 57.34 117 LYS A N 1
ATOM 924 C CA . LYS A 1 117 ? 4.75 2.902 26.188 1 57.34 117 LYS A CA 1
ATOM 925 C C . LYS A 1 117 ? 4.125 2.553 27.531 1 57.34 117 LYS A C 1
ATOM 927 O O . LYS A 1 117 ? 4.766 1.919 28.375 1 57.34 117 LYS A O 1
ATOM 932 N N . GLU A 1 118 ? 2.957 2.93 27.719 1 53.62 118 GLU A N 1
ATOM 933 C CA . GLU A 1 118 ? 2.305 2.65 29 1 53.62 118 GLU A CA 1
ATOM 934 C C . GLU A 1 118 ? 1.854 1.195 29.078 1 53.62 118 GLU A C 1
ATOM 936 O O . GLU A 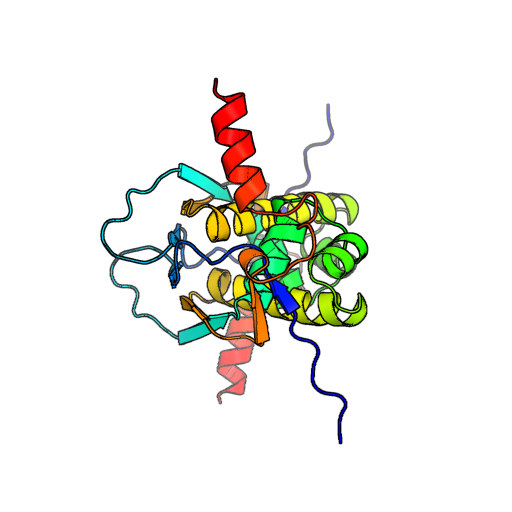1 118 ? 1.779 0.624 30.172 1 53.62 118 GLU A O 1
ATOM 941 N N . GLY A 1 119 ? 1.379 0.589 28.016 1 47.09 119 GLY A N 1
ATOM 942 C CA . GLY A 1 119 ? 1.032 -0.821 28.094 1 47.09 119 GLY A CA 1
ATOM 943 C C . GLY A 1 119 ? 2.236 -1.721 28.297 1 47.09 119 GLY A C 1
ATOM 944 O O . GLY A 1 119 ? 2.086 -2.918 28.562 1 47.09 119 GLY A O 1
ATOM 945 N N . ASP A 1 120 ? 3.312 -1.396 27.797 1 44.47 120 ASP A N 1
ATOM 946 C CA . ASP A 1 120 ? 4.516 -2.164 28.094 1 44.47 120 ASP A CA 1
ATOM 947 C C . ASP A 1 120 ? 4.969 -1.933 29.531 1 44.47 120 ASP A C 1
ATOM 949 O O . ASP A 1 120 ? 5.934 -2.543 30 1 44.47 120 ASP A O 1
ATOM 953 N N . VAL A 1 121 ? 4.332 -1.066 30.328 1 35.41 121 VAL A N 1
ATOM 954 C CA . VAL A 1 121 ? 4.633 -1.087 31.766 1 35.41 121 VAL A CA 1
ATOM 955 C C . VAL A 1 121 ? 3.723 -2.094 32.469 1 35.41 121 VAL A C 1
ATOM 957 O O . VAL A 1 121 ? 2.525 -2.166 32.188 1 35.41 121 VAL A O 1
ATOM 960 N N . MET B 1 1 ? -11.055 -35.125 3.814 1 45.69 1 MET B N 1
ATOM 961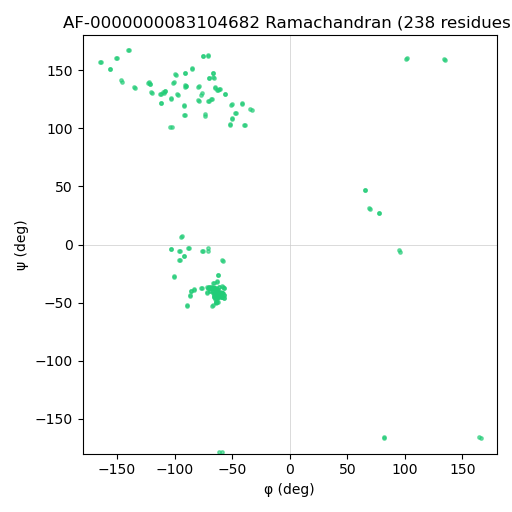 C CA . MET B 1 1 ? -9.797 -34.438 3.523 1 45.69 1 MET B CA 1
ATOM 962 C C . MET B 1 1 ? -10.055 -33 3.104 1 45.69 1 MET B C 1
ATOM 964 O O . MET B 1 1 ? -11.016 -32.719 2.381 1 45.69 1 MET B O 1
ATOM 968 N N . PRO B 1 2 ? -9.672 -32.125 3.91 1 52.75 2 PRO B N 1
ATOM 969 C CA . PRO B 1 2 ? -10.008 -30.75 3.498 1 52.75 2 PRO B CA 1
ATOM 970 C C . PRO B 1 2 ? -9.656 -30.484 2.037 1 52.75 2 PRO B C 1
ATOM 972 O O . PRO B 1 2 ? -8.711 -31.062 1.503 1 52.75 2 PRO B O 1
ATOM 975 N N . ARG B 1 3 ? -10.594 -30.281 1.246 1 54.31 3 ARG B N 1
ATOM 976 C CA . ARG B 1 3 ? -10.359 -29.984 -0.166 1 54.31 3 ARG B CA 1
ATOM 977 C C . ARG B 1 3 ? -9.07 -29.203 -0.359 1 54.31 3 ARG B C 1
ATOM 979 O O . ARG B 1 3 ? -8.812 -28.234 0.365 1 54.31 3 ARG B O 1
ATOM 986 N N . PRO B 1 4 ? -8.133 -29.781 -1.022 1 57.03 4 PRO B N 1
ATOM 987 C CA . PRO B 1 4 ? -6.84 -29.125 -1.268 1 57.03 4 PRO B CA 1
ATOM 988 C C . PRO B 1 4 ? -6.977 -27.656 -1.622 1 57.03 4 PRO B C 1
ATOM 990 O O . PRO B 1 4 ? -7.973 -27.25 -2.229 1 57.03 4 PRO B O 1
ATOM 993 N N . LYS B 1 5 ? -6.367 -26.797 -0.836 1 61.72 5 LYS B N 1
ATOM 994 C CA . LYS B 1 5 ? -6.398 -25.359 -1.132 1 61.72 5 LYS B CA 1
ATOM 995 C C . LYS B 1 5 ? -6.008 -25.094 -2.582 1 61.72 5 LYS B C 1
ATOM 997 O O . LYS B 1 5 ? -4.996 -25.609 -3.064 1 61.72 5 LYS B O 1
ATOM 1002 N N . LYS B 1 6 ? -6.996 -24.703 -3.393 1 70.81 6 LYS B N 1
ATOM 1003 C CA . LYS B 1 6 ? -6.727 -24.359 -4.785 1 70.81 6 LYS B CA 1
ATOM 1004 C C . LYS B 1 6 ? -5.578 -23.359 -4.895 1 70.81 6 LYS B C 1
ATOM 1006 O O . LYS B 1 6 ? -5.543 -22.375 -4.164 1 70.81 6 LYS B O 1
ATOM 1011 N N . ARG B 1 7 ? -4.551 -23.75 -5.578 1 79.81 7 ARG B N 1
ATOM 1012 C CA . ARG B 1 7 ? -3.422 -22.859 -5.805 1 79.81 7 ARG B CA 1
ATOM 1013 C C . ARG B 1 7 ? -3.857 -21.609 -6.566 1 79.81 7 ARG B C 1
ATOM 1015 O O . ARG B 1 7 ? -4.668 -21.688 -7.492 1 79.81 7 ARG B O 1
ATOM 1022 N N . ARG B 1 8 ? -3.43 -20.516 -6.102 1 89 8 ARG B N 1
ATOM 1023 C CA . ARG B 1 8 ? -3.793 -19.234 -6.695 1 89 8 ARG B CA 1
ATOM 1024 C C . ARG B 1 8 ? -2.973 -18.953 -7.953 1 89 8 ARG B C 1
ATOM 1026 O O . ARG B 1 8 ? -1.771 -19.234 -7.988 1 89 8 ARG B O 1
ATOM 1033 N N . ARG B 1 9 ? -3.566 -18.516 -8.891 1 88.81 9 ARG B N 1
ATOM 1034 C CA . ARG B 1 9 ? -2.865 -18.156 -10.117 1 88.81 9 ARG B CA 1
ATOM 1035 C C . ARG B 1 9 ? -2.195 -16.797 -9.977 1 88.81 9 ARG B C 1
ATOM 1037 O O . ARG B 1 9 ? -2.838 -15.812 -9.594 1 88.81 9 ARG B O 1
ATOM 1044 N N . VAL B 1 10 ? -0.961 -16.797 -10.203 1 91.31 10 VAL B N 1
ATOM 1045 C CA . VAL B 1 10 ? -0.18 -15.57 -10.148 1 91.31 10 VAL B CA 1
ATOM 1046 C C . VAL B 1 10 ? 0.5 -15.328 -11.492 1 91.31 10 VAL B C 1
ATOM 1048 O O . VAL B 1 10 ? 0.992 -16.266 -12.125 1 91.31 10 VAL B O 1
ATOM 1051 N N . CYS B 1 11 ? 0.46 -14.102 -11.859 1 85.25 11 CYS B N 1
ATOM 1052 C CA . CYS B 1 11 ? 0.992 -13.805 -13.188 1 85.25 11 CYS B CA 1
ATOM 1053 C C . CYS B 1 11 ? 2.398 -13.227 -13.094 1 85.25 11 CYS B C 1
ATOM 1055 O O . CYS B 1 11 ? 3.133 -13.211 -14.086 1 85.25 11 CYS B O 1
ATOM 1057 N N . SER B 1 12 ? 2.709 -12.562 -11.969 1 77.19 12 SER B N 1
ATOM 1058 C CA . SER B 1 12 ? 4 -11.883 -11.93 1 77.19 12 SER B CA 1
ATOM 1059 C C . SER B 1 12 ? 4.727 -12.156 -10.617 1 77.19 12 SER B C 1
ATOM 1061 O O . SER B 1 12 ? 4.109 -12.172 -9.547 1 77.19 12 SER B O 1
ATOM 1063 N N . LEU B 1 13 ? 5.988 -12.445 -10.859 1 84.94 13 LEU B N 1
ATOM 1064 C CA . LEU B 1 13 ? 6.871 -12.477 -9.703 1 84.94 13 LEU B CA 1
ATOM 1065 C C . LEU B 1 13 ? 7.508 -11.117 -9.461 1 84.94 13 LEU B C 1
ATOM 1067 O O . LEU B 1 13 ? 7.758 -10.367 -10.406 1 84.94 13 LEU B O 1
ATOM 1071 N N . PRO B 1 14 ? 7.742 -10.805 -8.242 1 87.88 14 PRO B N 1
ATOM 1072 C CA . PRO B 1 14 ? 8.352 -9.508 -7.953 1 87.88 14 PRO B CA 1
ATOM 1073 C C . PRO B 1 14 ? 9.773 -9.383 -8.508 1 87.88 14 PRO B C 1
ATOM 1075 O O . PRO B 1 14 ? 10.539 -10.344 -8.453 1 87.88 14 PRO B O 1
ATOM 1078 N N . GLU B 1 15 ? 10.031 -8.266 -9.102 1 83.12 15 GLU B N 1
ATOM 1079 C CA . GLU B 1 15 ? 11.398 -7.992 -9.539 1 83.12 15 GLU B CA 1
ATOM 1080 C C . GLU B 1 15 ? 12.312 -7.727 -8.352 1 83.12 15 GLU B C 1
ATOM 1082 O O . GLU B 1 15 ? 13.492 -8.094 -8.375 1 83.12 15 GLU B O 1
ATOM 1087 N N . ASN B 1 16 ? 11.781 -7.082 -7.402 1 85.38 16 ASN B N 1
ATOM 1088 C CA . ASN B 1 16 ? 12.477 -6.797 -6.152 1 85.38 16 ASN B CA 1
ATOM 1089 C C . ASN B 1 16 ? 11.852 -7.555 -4.98 1 85.38 16 ASN B C 1
ATOM 1091 O O . ASN B 1 16 ? 10.656 -7.426 -4.719 1 85.38 16 ASN B O 1
ATOM 1095 N N . LYS B 1 17 ? 12.695 -8.234 -4.242 1 92 17 LYS B N 1
ATOM 1096 C CA . LYS B 1 17 ? 12.148 -9.102 -3.203 1 92 17 LYS B CA 1
ATOM 1097 C C . LYS B 1 17 ? 12.141 -8.398 -1.849 1 92 17 LYS B C 1
ATOM 1099 O O . LYS B 1 17 ? 11.555 -8.906 -0.886 1 92 17 LYS B O 1
ATOM 1104 N N . ARG B 1 18 ? 12.844 -7.312 -1.786 1 92.69 18 ARG B N 1
ATOM 1105 C CA . ARG B 1 18 ? 12.891 -6.559 -0.537 1 92.69 18 ARG B CA 1
ATOM 1106 C C . ARG B 1 18 ? 12.414 -5.125 -0.743 1 92.69 18 ARG B C 1
ATOM 1108 O O . ARG B 1 18 ? 12.727 -4.504 -1.761 1 92.69 18 ARG B O 1
ATOM 1115 N N . PHE B 1 19 ? 11.695 -4.715 0.206 1 92.56 19 PHE B N 1
ATOM 1116 C CA . PHE B 1 19 ? 11.062 -3.402 0.136 1 92.56 19 PHE B CA 1
ATOM 1117 C C . PHE B 1 19 ? 10.969 -2.773 1.521 1 92.56 19 PHE B C 1
ATOM 1119 O O . PHE B 1 19 ? 10.672 -3.459 2.502 1 92.56 19 PHE B O 1
ATOM 1126 N N . GLY B 1 20 ? 11.188 -1.485 1.545 1 92.44 20 GLY B N 1
ATOM 1127 C CA . GLY B 1 20 ? 11.07 -0.863 2.854 1 92.44 20 GLY B CA 1
ATOM 1128 C C . GLY B 1 20 ? 11.68 0.527 2.91 1 92.44 20 GLY B C 1
ATOM 1129 O O . GLY B 1 20 ? 11.82 1.19 1.881 1 92.44 20 GLY B O 1
ATOM 1130 N N . PRO B 1 21 ? 11.898 1.067 4.113 1 91.62 21 PRO B N 1
ATOM 1131 C CA . PRO B 1 21 ? 12.469 2.402 4.285 1 91.62 21 PRO B CA 1
ATOM 1132 C C . PRO B 1 21 ? 13.883 2.512 3.721 1 91.62 21 PRO B C 1
ATOM 1134 O O . PRO B 1 21 ? 14.672 1.571 3.84 1 91.62 21 PRO B O 1
ATOM 1137 N N . MET B 1 22 ? 13.914 3.609 3.01 1 85.12 22 MET B N 1
ATOM 1138 C CA . MET B 1 22 ? 15.227 3.852 2.416 1 85.12 22 MET B CA 1
ATOM 1139 C C . MET B 1 22 ? 16.016 4.867 3.234 1 85.12 22 MET B C 1
ATOM 1141 O O . MET B 1 22 ? 15.43 5.75 3.867 1 85.12 22 MET B O 1
ATOM 1145 N N . GLY B 1 23 ? 17.219 4.785 3.32 1 72.25 23 GLY B N 1
ATOM 1146 C CA . GLY B 1 23 ? 18.078 5.742 4.008 1 72.25 23 GLY B CA 1
ATOM 1147 C C . GLY B 1 23 ? 19.109 5.09 4.898 1 72.25 23 GLY B C 1
ATOM 1148 O O . GLY B 1 23 ? 19.016 3.895 5.191 1 72.25 23 GLY B O 1
ATOM 1149 N N . ILE B 1 24 ? 20.125 5.883 5.172 1 56.22 24 ILE B N 1
ATOM 1150 C CA . ILE B 1 24 ? 21.391 5.5 5.777 1 56.22 24 ILE B CA 1
ATOM 1151 C C . ILE B 1 24 ? 21.172 5.129 7.242 1 56.22 24 ILE B C 1
ATOM 1153 O O . ILE B 1 24 ? 20.578 5.895 8 1 56.22 24 ILE B O 1
ATOM 1157 N N . GLY B 1 25 ? 21.562 3.91 7.656 1 56.06 25 GLY B N 1
ATOM 1158 C CA . GLY B 1 25 ? 21.781 3.545 9.047 1 56.06 25 GLY B CA 1
ATOM 1159 C C . GLY B 1 25 ? 20.562 2.895 9.688 1 56.06 25 GLY B C 1
ATOM 1160 O O . GLY B 1 25 ? 20.531 2.715 10.906 1 56.06 25 GLY B O 1
ATOM 1161 N N . ARG B 1 26 ? 19.578 2.936 8.812 1 56.34 26 ARG B N 1
ATOM 1162 C CA . ARG B 1 26 ? 18.453 2.5 9.617 1 56.34 26 ARG B CA 1
ATOM 1163 C C . ARG B 1 26 ? 18.516 1.003 9.898 1 56.34 26 ARG B C 1
ATOM 1165 O O . ARG B 1 26 ? 18.828 0.211 9.008 1 56.34 26 ARG B O 1
ATOM 1172 N N . ILE B 1 27 ? 18.75 0.688 11.062 1 56.88 27 ILE B N 1
ATOM 1173 C CA . ILE B 1 27 ? 18.703 -0.657 11.625 1 56.88 27 ILE B CA 1
ATOM 1174 C C . ILE B 1 27 ? 17.359 -1.315 11.281 1 56.88 27 ILE B C 1
ATOM 1176 O O . ILE B 1 27 ? 16.297 -0.753 11.547 1 56.88 27 ILE B O 1
ATOM 1180 N N . VAL B 1 28 ? 17.484 -2.18 10.328 1 60.47 28 VAL B N 1
ATOM 1181 C CA . VAL B 1 28 ? 16.297 -2.986 10.055 1 60.47 28 VAL B CA 1
ATOM 1182 C C . VAL B 1 28 ? 15.617 -3.365 11.367 1 60.47 28 VAL B C 1
ATOM 1184 O O . VAL B 1 28 ? 16.188 -4.094 12.18 1 60.47 28 VAL B O 1
ATOM 1187 N N . LYS B 1 29 ? 14.5 -2.711 11.75 1 68.19 29 LYS B N 1
ATOM 1188 C CA . LYS B 1 29 ? 13.805 -2.99 13 1 68.19 29 LYS B CA 1
ATOM 1189 C C . LYS B 1 29 ? 13.164 -4.375 12.977 1 68.19 29 LYS B C 1
ATOM 1191 O O . LYS B 1 29 ? 13.375 -5.176 13.891 1 68.19 29 LYS B O 1
ATOM 1196 N N . GLU B 1 30 ? 12.359 -4.715 11.969 1 89.62 30 GLU B N 1
ATOM 1197 C CA . GLU B 1 30 ? 11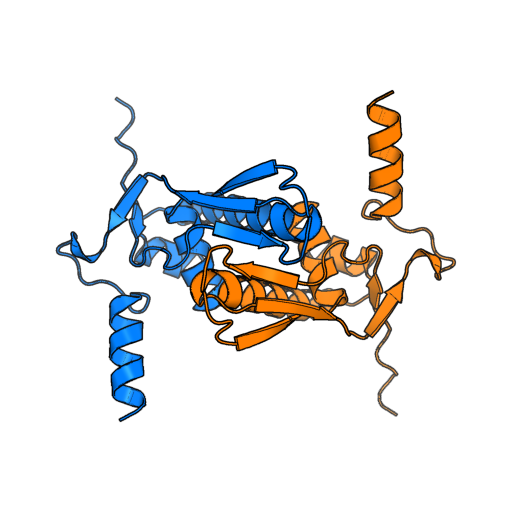.617 -5.965 11.852 1 89.62 30 GLU B CA 1
ATOM 1198 C C . GLU B 1 30 ? 11.297 -6.289 10.398 1 89.62 30 GLU B C 1
ATOM 1200 O O . GLU B 1 30 ? 11.32 -5.402 9.539 1 89.62 30 GLU B O 1
ATOM 1205 N N . VAL B 1 31 ? 11.195 -7.566 10.148 1 94.19 31 VAL B N 1
ATOM 1206 C CA . VAL B 1 31 ? 10.914 -8.031 8.797 1 94.19 31 VAL B CA 1
ATOM 1207 C C . VAL B 1 31 ? 9.484 -8.57 8.719 1 94.19 31 VAL B C 1
ATOM 1209 O O . VAL B 1 31 ? 9.039 -9.281 9.617 1 94.19 31 VAL B O 1
ATOM 1212 N N . ILE B 1 32 ? 8.789 -8.109 7.688 1 96.75 32 ILE B N 1
ATOM 1213 C CA . ILE B 1 32 ? 7.457 -8.625 7.395 1 96.75 32 ILE B CA 1
ATOM 1214 C C . ILE B 1 32 ? 7.492 -9.453 6.117 1 96.75 32 ILE B C 1
ATOM 1216 O O . ILE B 1 32 ? 8.055 -9.031 5.105 1 96.75 32 ILE B O 1
ATOM 1220 N N . ILE B 1 33 ? 6.918 -10.641 6.203 1 97.62 33 ILE B N 1
ATOM 1221 C CA . ILE B 1 33 ? 6.875 -11.492 5.023 1 97.62 33 ILE B CA 1
ATOM 1222 C C . ILE B 1 33 ? 5.574 -11.25 4.258 1 97.62 33 ILE B C 1
ATOM 1224 O O . ILE B 1 33 ? 4.484 -11.383 4.816 1 97.62 33 ILE B O 1
ATOM 1228 N N . MET B 1 34 ? 5.664 -10.836 3.059 1 97.62 34 MET B N 1
ATOM 1229 C CA . MET B 1 34 ? 4.547 -10.75 2.121 1 97.62 34 MET B CA 1
ATOM 1230 C C . MET B 1 34 ? 4.594 -11.891 1.113 1 97.62 34 MET B C 1
ATOM 1232 O O . MET B 1 34 ? 5.605 -12.086 0.441 1 97.62 34 MET B O 1
ATOM 1236 N N . SER B 1 35 ? 3.5 -12.625 1.028 1 97.06 35 SER B N 1
ATOM 1237 C CA . SER B 1 35 ? 3.479 -13.734 0.078 1 97.06 35 SER B CA 1
ATOM 1238 C C . SER B 1 35 ? 3.324 -13.227 -1.354 1 97.06 35 SER B C 1
ATOM 1240 O O . SER B 1 35 ? 2.908 -12.086 -1.574 1 97.06 35 SER B O 1
ATOM 1242 N N . VAL B 1 36 ? 3.635 -14.055 -2.295 1 96.25 36 VAL B N 1
ATOM 1243 C CA . VAL B 1 36 ? 3.57 -13.703 -3.711 1 96.25 36 VAL B CA 1
ATOM 1244 C C . VAL B 1 36 ? 2.119 -13.445 -4.113 1 96.25 36 VAL B C 1
ATOM 1246 O O . VAL B 1 36 ? 1.843 -12.57 -4.938 1 96.25 36 VAL B O 1
ATOM 1249 N N . ASP B 1 37 ? 1.231 -14.25 -3.525 1 95.75 37 ASP B N 1
ATOM 1250 C CA . ASP B 1 37 ? -0.175 -14.023 -3.844 1 95.75 37 ASP B CA 1
ATOM 1251 C C . ASP B 1 37 ? -0.659 -12.688 -3.297 1 95.75 37 ASP B C 1
ATOM 1253 O O . ASP B 1 37 ? -1.467 -12.008 -3.934 1 95.75 37 ASP B O 1
ATOM 1257 N N . GLU B 1 38 ? -0.208 -12.297 -2.129 1 97.19 38 GLU B N 1
ATOM 1258 C CA . GLU B 1 38 ? -0.496 -10.969 -1.595 1 97.19 38 GLU B CA 1
ATOM 1259 C C . GLU B 1 38 ? 0.018 -9.875 -2.527 1 97.19 38 GLU B C 1
ATOM 1261 O O . GLU B 1 38 ? -0.705 -8.93 -2.838 1 97.19 38 GLU B O 1
ATOM 1266 N N . TYR B 1 39 ? 1.194 -10.086 -2.961 1 96.94 39 TYR B N 1
ATOM 1267 C CA . TYR B 1 39 ? 1.844 -9.18 -3.904 1 96.94 39 TYR B CA 1
ATOM 1268 C C . TYR B 1 39 ? 1.013 -9.023 -5.172 1 96.94 39 TYR B C 1
ATOM 1270 O O . TYR B 1 39 ? 0.818 -7.91 -5.664 1 96.94 39 TYR B O 1
ATOM 1278 N N . GLU B 1 40 ? 0.528 -10.086 -5.637 1 95.69 40 GLU B N 1
ATOM 1279 C CA . GLU B 1 40 ? -0.255 -10.102 -6.867 1 95.69 40 GLU B CA 1
ATOM 1280 C C . GLU B 1 40 ? -1.568 -9.344 -6.695 1 95.69 40 GLU B C 1
ATOM 1282 O O . GLU B 1 40 ? -2.016 -8.648 -7.613 1 95.69 40 GLU B O 1
ATOM 1287 N N . THR B 1 41 ? -2.193 -9.438 -5.543 1 97 41 THR B N 1
ATOM 1288 C CA . THR B 1 41 ? -3.443 -8.719 -5.32 1 97 41 THR B CA 1
ATOM 1289 C C . THR B 1 41 ? -3.215 -7.211 -5.367 1 97 41 THR B C 1
ATOM 1291 O O . THR B 1 41 ? -4.051 -6.469 -5.887 1 97 41 THR B O 1
ATOM 1294 N N . ILE B 1 42 ? -2.082 -6.773 -4.797 1 97.44 42 ILE B N 1
ATOM 1295 C CA . ILE B 1 42 ? -1.741 -5.355 -4.832 1 97.44 42 ILE B CA 1
ATOM 1296 C C . ILE B 1 42 ? -1.549 -4.906 -6.277 1 97.44 42 ILE B C 1
ATOM 1298 O O . ILE B 1 42 ? -2.018 -3.834 -6.668 1 97.44 42 ILE B O 1
ATOM 1302 N N . ARG B 1 43 ? -0.898 -5.711 -7.055 1 96 43 ARG B N 1
ATOM 1303 C CA . ARG B 1 43 ? -0.662 -5.387 -8.453 1 96 43 ARG B CA 1
ATOM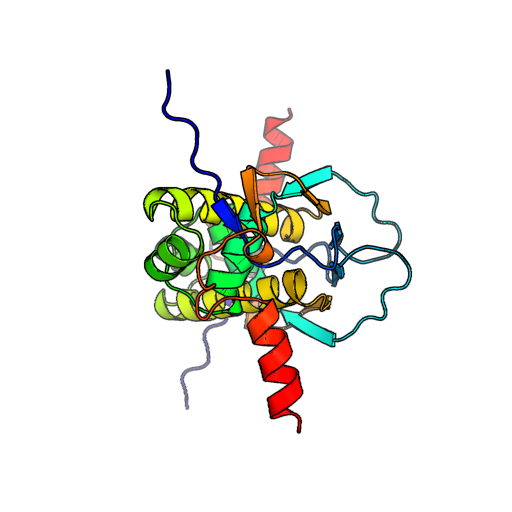 1304 C C . ARG B 1 43 ? -1.977 -5.273 -9.219 1 96 43 ARG B C 1
ATOM 1306 O O . ARG B 1 43 ? -2.221 -4.277 -9.906 1 96 43 ARG B O 1
ATOM 1313 N N . LEU B 1 44 ? -2.809 -6.211 -9.086 1 95.94 44 LEU B N 1
ATOM 1314 C CA . LEU B 1 44 ? -4.035 -6.289 -9.875 1 95.94 44 LEU B CA 1
ATOM 1315 C C . LEU B 1 44 ? -5.035 -5.23 -9.422 1 95.94 44 LEU B C 1
ATOM 1317 O O . LEU B 1 44 ? -5.629 -4.539 -10.258 1 95.94 44 LEU B O 1
ATOM 1321 N N . ILE B 1 45 ? -5.156 -5.02 -8.133 1 97.25 45 ILE B N 1
ATOM 1322 C CA . ILE B 1 45 ? -6.227 -4.172 -7.629 1 97.25 45 ILE B CA 1
ATOM 1323 C C . ILE B 1 45 ? -5.758 -2.719 -7.574 1 97.25 45 ILE B C 1
ATOM 1325 O O . ILE B 1 45 ? -6.398 -1.833 -8.148 1 97.25 45 ILE B O 1
ATOM 1329 N N . ASP B 1 46 ? -4.688 -2.514 -6.965 1 97.19 46 ASP B N 1
ATOM 1330 C CA . ASP B 1 46 ? -4.273 -1.136 -6.711 1 97.19 46 ASP B CA 1
ATOM 1331 C C . ASP B 1 46 ? -3.557 -0.546 -7.922 1 97.19 46 ASP B C 1
ATOM 1333 O O . ASP B 1 46 ? -3.688 0.646 -8.211 1 97.19 46 ASP B O 1
ATOM 1337 N N . LEU B 1 47 ? -2.738 -1.305 -8.625 1 95.19 47 LEU B N 1
ATOM 1338 C CA . LEU B 1 47 ? -1.984 -0.779 -9.758 1 95.19 47 LEU B CA 1
ATOM 1339 C C . LEU B 1 47 ? -2.803 -0.86 -11.039 1 95.19 47 LEU B C 1
ATOM 1341 O O . LEU B 1 47 ? -2.885 0.113 -11.797 1 95.19 47 LEU B O 1
ATOM 1345 N N . ASN B 1 48 ? -3.496 -2.025 -11.281 1 93.88 48 ASN B N 1
ATOM 1346 C CA . ASN B 1 48 ? -4.203 -2.252 -12.531 1 93.88 48 ASN B CA 1
ATOM 1347 C C . ASN B 1 48 ? -5.676 -1.879 -12.422 1 93.88 48 ASN B C 1
ATOM 1349 O O . ASN B 1 48 ? -6.434 -2.025 -13.383 1 93.88 48 ASN B O 1
ATOM 1353 N N . ASN B 1 49 ? -6.16 -1.517 -11.234 1 95.94 49 ASN B N 1
ATOM 1354 C CA . ASN B 1 49 ? -7.52 -1.034 -11 1 95.94 49 ASN B CA 1
ATOM 1355 C C . ASN B 1 49 ? -8.547 -2.141 -11.203 1 95.94 49 ASN B C 1
ATOM 1357 O O . ASN B 1 49 ? -9.633 -1.896 -11.734 1 95.94 49 ASN B O 1
ATOM 1361 N N . PHE B 1 50 ? -8.148 -3.32 -10.922 1 96.12 50 PHE B N 1
ATOM 1362 C CA . PHE B 1 50 ? -9.117 -4.41 -10.938 1 96.12 50 PHE B CA 1
ATOM 1363 C C . PHE B 1 50 ? -10.094 -4.285 -9.781 1 96.12 50 PHE B C 1
ATOM 1365 O O . PHE B 1 50 ? -9.711 -3.914 -8.672 1 96.12 50 PHE B O 1
ATOM 1372 N N . THR B 1 51 ? -11.352 -4.637 -10.023 1 97 51 THR B N 1
ATOM 1373 C CA . THR B 1 51 ? -12.266 -4.914 -8.922 1 97 51 THR B CA 1
ATOM 1374 C C . THR B 1 51 ? -11.898 -6.227 -8.227 1 97 51 THR B C 1
ATOM 1376 O O . THR B 1 51 ? -11.117 -7.02 -8.766 1 97 51 THR B O 1
ATOM 1379 N N . GLN B 1 52 ? -12.422 -6.383 -7.035 1 96.88 52 GLN B N 1
ATOM 1380 C CA . GLN B 1 52 ? -12.18 -7.645 -6.344 1 96.88 52 GLN B CA 1
ATOM 1381 C C . GLN B 1 52 ? -12.695 -8.828 -7.16 1 96.88 52 GLN B C 1
ATOM 1383 O O . GLN B 1 52 ? -12.086 -9.906 -7.156 1 96.88 52 GLN B O 1
ATOM 1388 N N . LYS B 1 53 ? -13.766 -8.609 -7.816 1 96.81 53 LYS B N 1
ATOM 1389 C CA . LYS B 1 53 ? -14.328 -9.648 -8.672 1 96.81 53 LYS B CA 1
ATOM 1390 C C . LYS B 1 53 ? -13.383 -9.984 -9.82 1 96.81 53 LYS B C 1
ATOM 1392 O O . LYS B 1 53 ? -13.102 -11.156 -10.086 1 96.81 53 LYS B O 1
ATOM 1397 N N . GLU B 1 54 ? -12.922 -9.008 -10.516 1 95.44 54 GLU B N 1
ATOM 1398 C CA . GLU B 1 54 ? -11.977 -9.211 -11.609 1 95.44 54 GLU B CA 1
ATOM 1399 C C . GLU B 1 54 ? -10.711 -9.906 -11.109 1 95.44 54 GLU B C 1
ATOM 1401 O O . GLU B 1 54 ? -10.18 -10.797 -11.781 1 95.44 54 GLU B O 1
ATOM 1406 N N . CYS B 1 55 ? -10.227 -9.484 -9.945 1 95.81 55 CYS B N 1
ATOM 1407 C CA . CYS B 1 55 ? -9.031 -10.086 -9.352 1 95.81 55 CYS B CA 1
ATOM 1408 C C . CYS B 1 55 ? -9.266 -11.555 -9.039 1 95.81 55 CYS B C 1
ATOM 1410 O O . CYS B 1 55 ? -8.391 -12.391 -9.289 1 95.81 55 CYS B O 1
ATOM 1412 N N . SER B 1 56 ? -10.43 -11.844 -8.492 1 95.5 56 SER B N 1
ATOM 1413 C CA . SER B 1 56 ? -10.742 -13.234 -8.148 1 95.5 56 SER B CA 1
ATOM 1414 C C . SER B 1 56 ? -10.758 -14.117 -9.398 1 95.5 56 SER B C 1
ATOM 1416 O O . SER B 1 56 ? -10.273 -15.25 -9.359 1 95.5 56 SER B O 1
ATOM 1418 N N . GLU B 1 57 ? -11.305 -13.633 -10.516 1 92.5 57 GLU B N 1
ATOM 1419 C CA . GLU B 1 57 ? -11.32 -14.367 -11.781 1 92.5 57 GLU B CA 1
ATOM 1420 C C . GLU B 1 57 ? -9.906 -14.555 -12.32 1 92.5 57 GLU B C 1
ATOM 1422 O O . GLU B 1 57 ? -9.555 -15.648 -12.766 1 92.5 57 GLU B O 1
ATOM 1427 N N . GLN B 1 58 ? -9.125 -13.516 -12.266 1 91.69 58 GLN B N 1
ATOM 1428 C CA . GLN B 1 58 ? -7.758 -13.555 -12.773 1 91.69 58 GLN B CA 1
ATOM 1429 C C . GLN B 1 58 ? -6.898 -14.539 -11.984 1 91.69 58 GLN B C 1
ATOM 1431 O O . GLN B 1 58 ? -6.094 -15.273 -12.562 1 91.69 58 GLN B O 1
ATOM 1436 N N . MET B 1 59 ? -7.121 -14.562 -10.703 1 93.12 59 MET B N 1
ATOM 1437 C CA . MET B 1 59 ? -6.301 -15.398 -9.828 1 93.12 59 MET B CA 1
ATOM 1438 C C . MET B 1 59 ? -6.93 -16.781 -9.641 1 93.12 59 MET B C 1
ATOM 1440 O O . MET B 1 59 ? -6.336 -17.656 -9.023 1 93.12 59 MET B O 1
ATOM 1444 N N . ASP B 1 60 ? -8.125 -16.922 -10.086 1 91.56 60 ASP B N 1
ATOM 1445 C CA . ASP B 1 60 ? -8.852 -18.188 -10.07 1 91.56 60 ASP B CA 1
ATOM 1446 C C . ASP B 1 60 ? -9.133 -18.641 -8.641 1 91.56 60 ASP B C 1
ATOM 1448 O O . ASP B 1 60 ? -8.828 -19.781 -8.266 1 91.56 60 ASP B O 1
ATOM 1452 N N . ILE B 1 61 ? -9.609 -17.75 -7.797 1 94.25 61 ILE B N 1
ATOM 1453 C CA . ILE B 1 61 ? -10.031 -18.016 -6.426 1 94.25 61 ILE B CA 1
ATOM 1454 C C . ILE B 1 61 ? -11.305 -17.234 -6.109 1 94.25 61 ILE B C 1
ATOM 1456 O O . ILE B 1 61 ? -11.719 -16.375 -6.891 1 94.25 61 ILE B O 1
ATOM 1460 N N . ALA B 1 62 ? -11.953 -17.547 -5.012 1 96 62 ALA B N 1
ATOM 1461 C CA . ALA B 1 62 ? -13.188 -16.891 -4.605 1 96 62 ALA B CA 1
ATOM 1462 C C . ALA B 1 62 ? -12.938 -15.422 -4.254 1 96 62 ALA B C 1
ATOM 1464 O O . ALA B 1 62 ? -11.875 -15.078 -3.717 1 96 62 ALA B O 1
ATOM 1465 N N . ARG B 1 63 ? -13.922 -14.602 -4.516 1 96.94 63 ARG B N 1
ATOM 1466 C CA . ARG B 1 63 ? -13.836 -13.18 -4.207 1 96.94 63 ARG B CA 1
ATOM 1467 C C . ARG B 1 63 ? -13.562 -12.953 -2.725 1 96.94 63 ARG B C 1
ATOM 1469 O O . ARG B 1 63 ? -12.828 -12.031 -2.359 1 96.94 63 ARG B O 1
ATOM 1476 N N . THR B 1 64 ? -14.156 -13.789 -1.88 1 97.12 64 THR B N 1
ATOM 1477 C CA . THR B 1 64 ? -13.953 -13.672 -0.44 1 97.12 64 THR B CA 1
ATOM 1478 C C . THR B 1 64 ? -12.492 -13.938 -0.079 1 97.12 64 THR B C 1
ATOM 1480 O O . THR B 1 64 ? -11.938 -13.273 0.802 1 97.12 64 THR B O 1
ATOM 1483 N N . THR B 1 65 ? -11.891 -14.867 -0.755 1 96.88 65 THR B N 1
ATOM 1484 C CA . THR B 1 65 ? -10.477 -15.18 -0.543 1 96.88 65 THR B CA 1
ATOM 1485 C C . THR B 1 65 ? -9.602 -14.008 -0.979 1 96.88 65 THR B C 1
ATOM 1487 O O . THR B 1 65 ? -8.648 -13.648 -0.285 1 96.88 65 THR B O 1
ATOM 1490 N N . VAL B 1 66 ? -9.953 -13.422 -2.08 1 96.94 66 VAL B N 1
ATOM 1491 C CA . VAL B 1 66 ? -9.234 -12.258 -2.572 1 96.94 66 VAL B CA 1
ATOM 1492 C C . VAL B 1 66 ? -9.289 -11.141 -1.53 1 96.94 66 VAL B C 1
ATOM 1494 O O . VAL B 1 66 ? -8.273 -10.5 -1.24 1 96.94 66 VAL B O 1
ATOM 1497 N N . GLN B 1 67 ? -10.453 -10.953 -1.021 1 97.12 67 GLN B N 1
ATOM 1498 C CA . GLN B 1 67 ? -10.625 -9.906 -0.019 1 97.12 67 GLN B CA 1
ATOM 1499 C C . GLN B 1 67 ? -9.688 -10.125 1.17 1 97.12 67 GLN B C 1
ATOM 1501 O O . GLN B 1 67 ? -9.016 -9.195 1.616 1 97.12 67 GLN B O 1
ATOM 1506 N N . GLY B 1 68 ? -9.664 -11.352 1.617 1 97.25 68 GLY B N 1
ATOM 1507 C CA . GLY B 1 68 ? -8.812 -11.68 2.748 1 97.25 68 GLY B CA 1
ATOM 1508 C C . GLY B 1 68 ? -7.336 -11.484 2.463 1 97.25 68 GLY B C 1
ATOM 1509 O O . GLY B 1 68 ? -6.609 -10.922 3.281 1 97.25 68 GLY B O 1
ATOM 1510 N N . ILE B 1 69 ? -6.875 -11.922 1.337 1 97.31 69 ILE B N 1
ATOM 1511 C CA . ILE B 1 69 ? -5.477 -11.812 0.935 1 97.31 69 ILE B CA 1
ATOM 1512 C C . ILE B 1 69 ? -5.105 -10.336 0.757 1 97.31 69 ILE B C 1
ATOM 1514 O O . ILE B 1 69 ? -4.051 -9.898 1.215 1 97.31 69 ILE B O 1
ATOM 1518 N N . TYR B 1 70 ? -6.008 -9.609 0.153 1 97.88 70 TYR B N 1
ATOM 1519 C CA . TYR B 1 70 ? -5.793 -8.195 -0.121 1 97.88 70 TYR B CA 1
ATOM 1520 C C . TYR B 1 70 ? -5.711 -7.395 1.175 1 97.88 70 TYR B C 1
ATOM 1522 O O . TYR B 1 70 ? -4.852 -6.523 1.32 1 97.88 70 TYR B O 1
ATOM 1530 N N . ASP B 1 71 ? -6.605 -7.656 2.098 1 97.75 71 ASP B N 1
ATOM 1531 C CA . ASP B 1 71 ? -6.602 -6.973 3.387 1 97.75 71 ASP B CA 1
ATOM 1532 C C . ASP B 1 71 ? -5.285 -7.199 4.125 1 97.75 71 ASP B C 1
ATOM 1534 O O . ASP B 1 71 ? -4.719 -6.27 4.699 1 97.75 71 ASP B O 1
ATOM 1538 N N . LYS B 1 72 ? -4.801 -8.422 4.078 1 97.94 72 LYS B N 1
ATOM 1539 C CA . LYS B 1 72 ? -3.521 -8.734 4.711 1 97.94 72 LYS B CA 1
ATOM 1540 C C . LYS B 1 72 ? -2.375 -7.996 4.023 1 97.94 72 LYS B C 1
ATOM 1542 O O . LYS B 1 72 ? -1.484 -7.465 4.691 1 97.94 72 LYS B O 1
ATOM 1547 N N . ALA B 1 73 ? -2.428 -7.969 2.736 1 98.19 73 ALA B N 1
ATOM 1548 C CA . ALA B 1 73 ? -1.375 -7.328 1.95 1 98.19 73 ALA B CA 1
ATOM 1549 C C . ALA B 1 73 ? -1.282 -5.84 2.266 1 98.19 73 ALA B C 1
ATOM 1551 O O . ALA B 1 73 ? -0.191 -5.312 2.5 1 98.19 73 ALA B O 1
ATOM 1552 N N . ARG B 1 74 ? -2.443 -5.227 2.291 1 97.69 74 ARG B N 1
ATOM 1553 C CA . ARG B 1 74 ? -2.465 -3.789 2.551 1 97.69 74 ARG B CA 1
ATOM 1554 C C . ARG B 1 74 ? -1.993 -3.482 3.967 1 97.69 74 ARG B C 1
ATOM 1556 O O . ARG B 1 74 ? -1.312 -2.48 4.195 1 97.69 74 ARG B O 1
ATOM 1563 N N . LYS B 1 75 ? -2.344 -4.289 4.84 1 98.38 75 LYS B N 1
ATOM 1564 C CA . LYS B 1 75 ? -1.917 -4.098 6.223 1 98.38 75 LYS B CA 1
ATOM 1565 C C . LYS B 1 75 ? -0.401 -4.219 6.352 1 98.38 75 LYS B C 1
ATOM 1567 O O . LYS B 1 75 ? 0.238 -3.414 7.031 1 98.38 75 LYS B O 1
ATOM 1572 N N . LYS B 1 76 ? 0.149 -5.211 5.773 1 98.06 76 LYS B N 1
ATOM 1573 C CA . LYS B 1 76 ? 1.593 -5.418 5.809 1 98.06 76 LYS B CA 1
ATOM 1574 C C . LYS B 1 76 ? 2.336 -4.25 5.172 1 98.06 76 LYS B C 1
ATOM 1576 O O . LYS B 1 76 ? 3.352 -3.791 5.695 1 98.06 76 LYS B O 1
ATOM 1581 N N . LEU B 1 77 ? 1.834 -3.793 4.031 1 97.62 77 LEU B N 1
ATOM 1582 C CA . LEU B 1 77 ? 2.434 -2.654 3.346 1 97.62 77 LEU B CA 1
ATOM 1583 C C . LEU B 1 77 ? 2.396 -1.408 4.223 1 97.62 77 LEU B C 1
ATOM 1585 O O . LEU B 1 77 ? 3.391 -0.686 4.324 1 97.62 77 LEU B O 1
ATOM 1589 N N . ALA B 1 78 ? 1.274 -1.195 4.84 1 97.19 78 ALA B N 1
ATOM 1590 C CA . ALA B 1 78 ? 1.125 -0.05 5.73 1 97.19 78 ALA B CA 1
ATOM 1591 C C . ALA B 1 78 ? 2.068 -0.159 6.926 1 97.19 78 ALA B C 1
ATOM 1593 O O . ALA B 1 78 ? 2.688 0.828 7.328 1 97.19 78 ALA B O 1
ATOM 1594 N N . ASP B 1 79 ? 2.164 -1.317 7.457 1 95.94 79 ASP B N 1
ATOM 1595 C CA . ASP B 1 79 ? 3.051 -1.552 8.594 1 95.94 79 ASP B CA 1
ATOM 1596 C C . ASP B 1 79 ? 4.5 -1.24 8.234 1 95.94 79 ASP B C 1
ATOM 1598 O O . ASP B 1 79 ? 5.23 -0.638 9.023 1 95.94 79 ASP B O 1
ATOM 1602 N N . SER B 1 80 ? 4.875 -1.627 7.082 1 95.19 80 SER B N 1
ATOM 1603 C CA . SER B 1 80 ? 6.215 -1.328 6.594 1 95.19 80 SER B CA 1
ATOM 1604 C C . SER B 1 80 ? 6.422 0.174 6.43 1 95.19 80 SER B C 1
ATOM 1606 O O . SER B 1 80 ? 7.398 0.732 6.938 1 95.19 80 SER B O 1
ATOM 1608 N N . LEU B 1 81 ? 5.547 0.825 5.805 1 94.12 81 LEU B N 1
ATOM 1609 C CA . LEU B 1 81 ? 5.633 2.246 5.492 1 94.12 81 LEU B CA 1
ATOM 1610 C C . LEU B 1 81 ? 5.641 3.086 6.766 1 94.12 81 LEU B C 1
ATOM 1612 O O . LEU B 1 81 ? 6.426 4.027 6.887 1 94.12 81 LEU B O 1
ATOM 1616 N N . ILE B 1 82 ? 4.754 2.729 7.703 1 92.75 82 ILE B N 1
ATOM 1617 C CA . ILE B 1 82 ? 4.52 3.568 8.875 1 92.75 82 ILE B CA 1
ATOM 1618 C C . ILE B 1 82 ? 5.539 3.236 9.961 1 92.75 82 ILE B C 1
ATOM 1620 O O . ILE B 1 82 ? 6.074 4.137 10.609 1 92.75 82 ILE B O 1
ATOM 1624 N N . ASN B 1 83 ? 5.828 1.972 10.117 1 91 83 ASN B N 1
ATOM 1625 C CA . ASN B 1 83 ? 6.66 1.559 11.242 1 91 83 ASN B CA 1
ATOM 1626 C C . ASN B 1 83 ? 8.086 1.251 10.797 1 91 83 ASN B C 1
ATOM 1628 O O . ASN B 1 83 ? 8.93 0.874 11.609 1 91 83 ASN B O 1
ATOM 1632 N N . GLY B 1 84 ? 8.328 1.325 9.531 1 91.12 84 GLY B N 1
ATOM 1633 C CA . GLY B 1 84 ? 9.695 1.194 9.039 1 91.12 84 GLY B CA 1
ATOM 1634 C C . GLY B 1 84 ? 10.18 -0.242 9.008 1 91.12 84 GLY B C 1
ATOM 1635 O O . GLY B 1 84 ? 11.359 -0.506 9.258 1 91.12 84 GLY B O 1
ATOM 1636 N N . LYS B 1 85 ? 9.289 -1.132 8.867 1 92.94 85 LYS B N 1
ATOM 1637 C CA . LYS B 1 85 ? 9.656 -2.541 8.75 1 92.94 85 LYS B CA 1
ATOM 1638 C C . LYS B 1 85 ? 9.992 -2.904 7.305 1 92.94 85 LYS B C 1
ATOM 1640 O O . LYS B 1 85 ? 9.445 -2.318 6.367 1 92.94 85 LYS B O 1
ATOM 1645 N N . VAL B 1 86 ? 10.852 -3.896 7.156 1 94 86 VAL B N 1
ATOM 1646 C CA . VAL B 1 86 ? 11.227 -4.336 5.816 1 94 86 VAL B CA 1
ATOM 1647 C C . VAL B 1 86 ? 10.289 -5.449 5.355 1 94 86 VAL B C 1
ATOM 1649 O O . VAL B 1 86 ? 9.953 -6.352 6.129 1 94 86 VAL B O 1
ATOM 1652 N N . ILE B 1 87 ? 9.867 -5.332 4.129 1 95.81 87 ILE B N 1
ATOM 1653 C CA . ILE B 1 87 ? 9.055 -6.387 3.535 1 95.81 87 ILE B CA 1
ATOM 1654 C C . ILE B 1 87 ? 9.938 -7.316 2.707 1 95.81 87 ILE B C 1
ATOM 1656 O O . ILE B 1 87 ? 10.758 -6.855 1.91 1 95.81 87 ILE B O 1
ATOM 1660 N N . VAL B 1 88 ? 9.797 -8.523 2.977 1 96.31 88 VAL B N 1
ATOM 1661 C CA . VAL B 1 88 ? 10.375 -9.547 2.119 1 96.31 88 VAL B CA 1
ATOM 1662 C C . VAL B 1 88 ? 9.266 -10.32 1.403 1 96.31 88 VAL B C 1
ATOM 1664 O O . VAL B 1 88 ? 8.352 -10.844 2.045 1 96.31 88 VAL B O 1
ATOM 1667 N N . ILE B 1 89 ? 9.305 -10.312 0.104 1 95.88 89 ILE B N 1
ATOM 1668 C CA . ILE B 1 89 ? 8.273 -10.977 -0.691 1 95.88 89 ILE B CA 1
ATOM 1669 C C . ILE B 1 89 ? 8.703 -12.414 -0.988 1 95.88 89 ILE B C 1
ATOM 1671 O O . ILE B 1 89 ? 9.664 -12.641 -1.728 1 95.88 89 ILE B O 1
ATOM 1675 N N . GLU B 1 90 ? 8.008 -13.289 -0.402 1 94.75 90 GLU B N 1
ATOM 1676 C CA . GLU B 1 90 ? 8.336 -14.703 -0.59 1 94.75 90 GLU B CA 1
ATOM 1677 C C . GLU B 1 90 ? 7.188 -15.594 -0.131 1 94.75 90 GLU B C 1
ATOM 1679 O O . GLU B 1 90 ? 6.305 -15.156 0.604 1 94.75 90 GLU B O 1
ATOM 1684 N N . GLY B 1 91 ? 7.199 -16.734 -0.676 1 92.31 91 GLY B N 1
ATOM 1685 C CA . GLY B 1 91 ? 6.246 -17.75 -0.241 1 92.31 91 GLY B CA 1
ATOM 1686 C C . GLY B 1 91 ? 4.879 -17.594 -0.881 1 92.31 91 GLY B C 1
ATOM 1687 O O . GLY B 1 91 ? 4.754 -17 -1.952 1 92.31 91 GLY B O 1
ATOM 1688 N N . GLY B 1 92 ? 3.883 -18.359 -0.228 1 89.94 92 GLY B N 1
ATOM 1689 C CA . GLY B 1 92 ? 2.529 -18.391 -0.76 1 89.94 92 GLY B CA 1
ATOM 1690 C C . GLY B 1 92 ? 2.227 -19.641 -1.557 1 89.94 92 GLY B C 1
ATOM 1691 O O . GLY B 1 92 ? 3.129 -20.438 -1.853 1 89.94 92 GLY B O 1
ATOM 1692 N N . ASN B 1 93 ? 0.98 -19.859 -1.654 1 87.31 93 ASN B N 1
ATOM 1693 C CA . ASN B 1 93 ? 0.483 -20.953 -2.463 1 87.31 93 ASN B CA 1
ATOM 1694 C C . ASN B 1 93 ? -0.059 -20.469 -3.805 1 87.31 93 ASN B C 1
ATOM 1696 O O . ASN B 1 93 ? -1.176 -19.953 -3.879 1 87.31 93 ASN B O 1
ATOM 1700 N N . TYR B 1 94 ? 0.794 -20.672 -4.777 1 90.75 94 TYR B N 1
ATOM 1701 C CA . TYR B 1 94 ? 0.384 -20.125 -6.062 1 90.75 94 TYR B CA 1
ATOM 1702 C C . TYR B 1 94 ? 0.955 -20.938 -7.215 1 90.75 94 TYR B C 1
ATOM 1704 O O . TYR B 1 94 ? 1.879 -21.734 -7.023 1 90.75 94 TYR B O 1
ATOM 1712 N N . ASN B 1 95 ? 0.329 -20.781 -8.375 1 88.69 95 ASN B N 1
ATOM 1713 C CA . ASN B 1 95 ? 0.845 -21.266 -9.648 1 88.69 95 ASN B CA 1
ATOM 1714 C C . ASN B 1 95 ? 1.066 -20.125 -10.641 1 88.69 95 ASN B C 1
ATOM 1716 O O . ASN B 1 95 ? 0.218 -19.25 -10.773 1 88.69 95 ASN B O 1
ATOM 1720 N N . LEU B 1 96 ? 2.197 -20.156 -11.172 1 88.56 96 LEU B N 1
ATOM 1721 C CA . LEU B 1 96 ? 2.469 -19.156 -12.188 1 88.56 96 LEU B CA 1
ATOM 1722 C C . LEU B 1 96 ? 1.587 -19.359 -13.414 1 88.56 96 LEU B C 1
ATOM 1724 O O . LEU B 1 96 ? 1.354 -20.5 -13.828 1 88.56 96 LEU B O 1
ATOM 1728 N N . CYS B 1 97 ? 1.175 -18.312 -13.992 1 85.62 97 CYS B N 1
ATOM 1729 C CA . CYS B 1 97 ? 0.286 -18.406 -15.148 1 85.62 97 CYS B CA 1
ATOM 1730 C C . CYS B 1 97 ? 0.972 -19.109 -16.312 1 85.62 97 CYS B C 1
ATOM 1732 O O . CYS B 1 97 ? 0.311 -19.75 -17.141 1 85.62 97 CYS B O 1
ATOM 1734 N N . ILE B 1 98 ? 2.279 -18.938 -16.391 1 80.5 98 ILE B N 1
ATOM 1735 C CA . ILE B 1 98 ? 3.033 -19.531 -17.5 1 80.5 98 ILE B CA 1
ATOM 1736 C C . ILE B 1 98 ? 2.906 -21.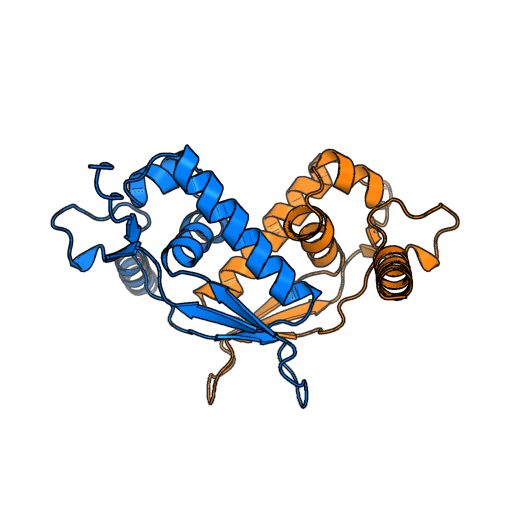047 -17.438 1 80.5 98 ILE B C 1
ATOM 1738 O O . ILE B 1 98 ? 3.027 -21.734 -18.469 1 80.5 98 ILE B O 1
ATOM 1742 N N . ASN B 1 99 ? 2.676 -21.5 -16.25 1 80.88 99 ASN B N 1
ATOM 1743 C CA . ASN B 1 99 ? 2.58 -22.938 -16.062 1 80.88 99 ASN B CA 1
ATOM 1744 C C . ASN B 1 99 ? 1.157 -23.438 -16.281 1 80.88 99 ASN B C 1
ATOM 1746 O O . ASN B 1 99 ? 0.897 -24.641 -16.203 1 80.88 99 ASN B O 1
ATOM 1750 N N . SER B 1 100 ? 0.331 -22.484 -16.516 1 75.19 100 SER B N 1
ATOM 1751 C CA . SER B 1 100 ? -1.062 -22.875 -16.703 1 75.19 100 SER B CA 1
ATOM 1752 C C . SER B 1 100 ? -1.435 -22.922 -18.172 1 75.19 100 SER B C 1
ATOM 1754 O O . SER B 1 100 ? -0.875 -22.188 -18.984 1 75.19 100 SER B O 1
ATOM 1756 N N . ASN B 1 101 ? -2.127 -23.812 -18.547 1 70.88 101 ASN B N 1
ATOM 1757 C CA . ASN B 1 101 ? -2.615 -23.984 -19.906 1 70.88 101 ASN B CA 1
ATOM 1758 C C . ASN B 1 101 ? -3.766 -23.031 -20.219 1 70.88 101 ASN B C 1
ATOM 1760 O O . ASN B 1 101 ? -4.211 -22.938 -21.359 1 70.88 101 ASN B O 1
ATOM 1764 N N . LYS B 1 102 ? -4.188 -22.328 -19.234 1 71.5 102 LYS B N 1
ATOM 1765 C CA . LYS B 1 102 ? -5.289 -21.391 -19.422 1 71.5 102 LYS B CA 1
ATOM 1766 C C . LYS B 1 102 ? -4.773 -20.016 -19.812 1 71.5 102 LYS B C 1
ATOM 1768 O O . LYS B 1 102 ? -3.729 -19.578 -19.328 1 71.5 102 LYS B O 1
ATOM 1773 N N . PRO B 1 103 ? -5.438 -19.406 -20.797 1 74.25 103 PRO B N 1
ATOM 1774 C CA . PRO B 1 103 ? -5.031 -18.047 -21.156 1 74.25 103 PRO B CA 1
ATOM 1775 C C . PRO B 1 103 ? -5.078 -17.078 -19.969 1 74.25 103 PRO B C 1
ATOM 1777 O O . PRO B 1 103 ? -5.969 -17.188 -19.125 1 74.25 103 PRO B O 1
ATOM 1780 N N . CYS B 1 104 ? -3.979 -16.406 -19.828 1 76 104 CYS B N 1
ATOM 1781 C CA . CYS B 1 104 ? -3.926 -15.43 -18.75 1 76 104 CYS B CA 1
ATOM 1782 C C . CYS B 1 104 ? -4.715 -14.172 -19.109 1 76 104 CYS B C 1
ATOM 1784 O O . CYS B 1 104 ? -4.789 -13.789 -20.281 1 76 104 CYS B O 1
ATOM 1786 N N . GLY B 1 105 ? -5.551 -13.711 -18.312 1 73.44 105 GLY B N 1
ATOM 1787 C CA . GLY B 1 105 ? -6.445 -12.586 -18.531 1 73.44 105 GLY B CA 1
ATOM 1788 C C . GLY B 1 105 ? -5.719 -11.281 -18.781 1 73.44 105 GLY B C 1
ATOM 1789 O O . GLY B 1 105 ? -4.496 -11.273 -18.938 1 73.44 105 GLY B O 1
ATOM 1790 N N . LYS B 1 106 ? -6.438 -10.203 -18.953 1 74.5 106 LYS B N 1
ATOM 1791 C CA . LYS B 1 106 ? -5.949 -8.875 -19.297 1 74.5 106 LYS B CA 1
ATOM 1792 C C . LYS B 1 106 ? -4.945 -8.367 -18.266 1 74.5 106 LYS B C 1
ATOM 1794 O O . LYS B 1 106 ? -4.152 -7.465 -18.547 1 74.5 106 LYS B O 1
ATOM 1799 N N . GLY B 1 107 ? -4.898 -9.008 -17.156 1 74.31 107 GLY B N 1
ATOM 1800 C CA . GLY B 1 107 ? -4.027 -8.547 -16.094 1 74.31 107 GLY B CA 1
ATOM 1801 C C . GLY B 1 107 ? -2.664 -9.219 -16.109 1 74.31 107 GLY B C 1
ATOM 1802 O O . GLY B 1 107 ? -1.865 -9.023 -15.18 1 74.31 107 GLY B O 1
ATOM 1803 N N . CYS B 1 108 ? -2.408 -9.961 -17.078 1 79.81 108 CYS B N 1
ATOM 1804 C CA . CYS B 1 108 ? -1.15 -10.695 -17.109 1 79.81 108 CYS B CA 1
ATOM 1805 C C . CYS B 1 108 ? 0.034 -9.758 -17.281 1 79.81 108 CYS B C 1
ATOM 1807 O O . CYS B 1 108 ? 0.057 -8.945 -18.203 1 79.81 108 CYS B O 1
ATOM 1809 N N . ARG B 1 109 ? 0.979 -9.844 -16.375 1 75.62 109 ARG B N 1
ATOM 1810 C CA . ARG B 1 109 ? 2.137 -8.953 -16.391 1 75.62 109 ARG B CA 1
ATOM 1811 C C . ARG B 1 109 ? 2.975 -9.148 -17.641 1 75.62 109 ARG B C 1
ATOM 1813 O O . ARG B 1 109 ? 3.469 -8.18 -18.219 1 75.62 109 ARG B O 1
ATOM 1820 N N . LYS B 1 110 ? 3.18 -10.375 -18.062 1 71.31 110 LYS B N 1
ATOM 1821 C CA . LYS B 1 110 ? 3.939 -10.672 -19.266 1 71.31 110 LYS B CA 1
ATOM 1822 C C . LYS B 1 110 ? 3.307 -10 -20.484 1 71.31 110 LYS B C 1
ATOM 1824 O O . LYS B 1 110 ? 4.012 -9.43 -21.328 1 71.31 110 LYS B O 1
ATOM 1829 N N . ARG B 1 111 ? 2.059 -10.094 -20.5 1 68.19 111 ARG B N 1
ATOM 1830 C CA . ARG B 1 111 ? 1.338 -9.469 -21.609 1 68.19 111 ARG B CA 1
ATOM 1831 C C . ARG B 1 111 ? 1.448 -7.949 -21.547 1 68.19 111 ARG B C 1
ATOM 1833 O O . ARG B 1 111 ? 1.587 -7.293 -22.578 1 68.19 111 ARG B O 1
ATOM 1840 N N . GLU B 1 112 ? 1.426 -7.5 -20.312 1 68 112 GLU B N 1
ATOM 1841 C CA . GLU B 1 112 ? 1.57 -6.059 -20.109 1 68 112 GLU B CA 1
ATOM 1842 C C . GLU B 1 112 ? 2.932 -5.57 -20.609 1 68 112 GLU B C 1
ATOM 1844 O O . GLU B 1 112 ? 3.035 -4.5 -21.203 1 68 112 GLU B O 1
ATOM 1849 N N . LEU B 1 113 ? 3.928 -6.398 -20.359 1 67.06 113 LEU B N 1
ATOM 1850 C CA . LEU B 1 113 ? 5.285 -6.031 -20.75 1 67.06 113 LEU B CA 1
ATOM 1851 C C . LEU B 1 113 ? 5.449 -6.105 -22.266 1 67.06 113 LEU B C 1
ATOM 1853 O O . LEU B 1 113 ? 6.137 -5.27 -22.859 1 67.06 113 LEU B O 1
ATOM 1857 N N . ILE B 1 114 ? 4.824 -7.043 -22.797 1 66.44 114 ILE B N 1
ATOM 1858 C CA . ILE B 1 114 ? 4.891 -7.203 -24.25 1 66.44 114 ILE B CA 1
ATOM 1859 C C . ILE B 1 114 ? 4.145 -6.059 -24.922 1 66.44 114 ILE B C 1
ATOM 1861 O O . ILE B 1 114 ? 4.637 -5.48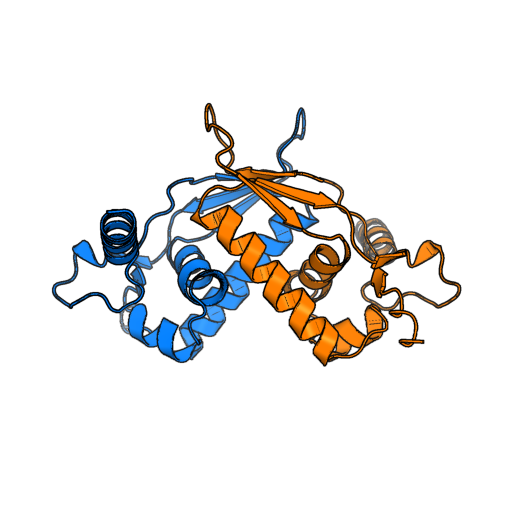 -25.906 1 66.44 114 ILE B O 1
ATOM 1865 N N . ASN B 1 115 ? 3.039 -5.734 -24.312 1 62.34 115 ASN B N 1
ATOM 1866 C CA . ASN B 1 115 ? 2.242 -4.66 -24.891 1 62.34 115 ASN B CA 1
ATOM 1867 C C . ASN B 1 115 ? 2.934 -3.307 -24.75 1 62.34 115 ASN B C 1
ATOM 1869 O O . ASN B 1 115 ? 2.771 -2.428 -25.594 1 62.34 115 ASN B O 1
ATOM 1873 N N . LYS B 1 116 ? 3.559 -3.105 -23.688 1 61.69 116 LYS B N 1
ATOM 1874 C CA . LYS B 1 116 ? 4.281 -1.849 -23.516 1 61.69 116 LYS B CA 1
ATOM 1875 C C . LYS B 1 116 ? 5.434 -1.74 -24.516 1 61.69 116 LYS B C 1
ATOM 1877 O O . LYS B 1 116 ? 5.711 -0.658 -25.031 1 61.69 116 LYS B O 1
ATOM 1882 N N . LYS B 1 117 ? 6.164 -2.795 -24.688 1 57.12 117 LYS B N 1
ATOM 1883 C CA . LYS B 1 117 ? 7.246 -2.756 -25.656 1 57.12 117 LYS B CA 1
ATOM 1884 C C . LYS B 1 117 ? 6.707 -2.482 -27.062 1 57.12 117 LYS B C 1
ATOM 1886 O O . LYS B 1 117 ? 7.344 -1.781 -27.844 1 57.12 117 LYS B O 1
ATOM 1891 N N . GLU B 1 118 ? 5.605 -2.992 -27.359 1 53.22 118 GLU B N 1
ATOM 1892 C CA . GLU B 1 118 ? 5.043 -2.783 -28.703 1 53.22 118 GLU B CA 1
ATOM 1893 C C . GLU B 1 118 ? 4.453 -1.382 -28.828 1 53.22 118 GLU B C 1
ATOM 1895 O O . GLU B 1 118 ? 4.422 -0.822 -29.938 1 53.22 118 GLU B O 1
ATOM 1900 N N . GLY B 1 119 ? 3.824 -0.82 -27.828 1 46.62 119 GLY B N 1
ATOM 1901 C CA . GLY B 1 119 ? 3.34 0.545 -27.953 1 46.62 119 GLY B CA 1
ATOM 1902 C C . GLY B 1 119 ? 4.453 1.565 -28.078 1 46.62 119 GLY B C 1
ATOM 1903 O O . GLY B 1 119 ? 4.199 2.74 -28.359 1 46.62 119 GLY B O 1
ATOM 1904 N N . ASP B 1 120 ? 5.504 1.343 -27.484 1 44.62 120 ASP B N 1
ATOM 1905 C CA . ASP B 1 120 ? 6.629 2.242 -27.703 1 44.62 120 ASP B CA 1
ATOM 1906 C C . ASP B 1 120 ? 7.215 2.053 -29.109 1 44.62 120 ASP B C 1
ATOM 1908 O O . ASP B 1 120 ? 8.172 2.736 -29.484 1 44.62 120 ASP B O 1
ATOM 1912 N N . VAL B 1 121 ? 6.77 1.092 -29.906 1 35 121 VAL B N 1
ATOM 1913 C CA . VAL B 1 121 ? 7.176 1.145 -31.312 1 35 121 VAL B CA 1
ATOM 1914 C C . VAL B 1 121 ? 6.207 2.023 -32.094 1 35 121 VAL B C 1
ATOM 1916 O O . VAL B 1 121 ? 4.992 1.949 -31.906 1 35 121 VAL B O 1
#

pLDDT: mean 84.66, std 15.28, range [35.0, 98.38]

Nearest PDB structures (foldseek):
  6kop-assembly1_F  TM=9.720E-01  e=9.824E-02  Mycobacterium tuberculosis H37Rv
  6kon-assembly1_F  TM=9.473E-01  e=1.203E-01  Mycobacterium tuberculosis H37Rv
  5wuq-assembly1_A  TM=9.471E-01  e=1.804E-01  Bacillus subtilis subsp. subtilis str. 168
  5wur-assembly2_B  TM=9.410E-01  e=1.930E-01  Bacillus subtilis subsp. subtilis str. 168
  5wur-assembly1_A  TM=9.456E-01  e=2.705E-01  Bacillus subtilis subsp. subtilis str. 168

Sequence (242 aa):
MPRPKKRRRVCSLPENKRFGPMGIGRIVKEVIIMSVDEYETIRLIDLNNFTQKECSEQMDIARTTVQGIYDKARKKLADSLINGKVIVIEGGNYNLCINSNKPCGKGCRKRELINKKEGDVMPRPKKRRRVCSLPENKRFGPMGIGRIVKEVIIMSVDEYETIRLIDLNNFTQKECSEQMDIARTTVQGIYDKARKKLADSLINGKVIVIEGGNYNLCINSNKPCGKGCRKRELINKKEGDV

InterPro domains:
  IPR002852 Uncharacterised protein family UPF0251 [MF_00674] (2-98)
  IPR002852 Uncharacterised protein family UPF0251 [PF02001] (3-95)
  IPR002852 Uncharacterised protein family UPF0251 [PTHR37478] (1-96)
  IPR013324 RNA polymerase sigma factor, region 3/4-like [SSF88659] (38-79)

Radius of gyration: 19.13 Å; Cα contacts (8 Å, |Δi|>4): 405; chains: 2; bounding box: 39×67×63 Å

Solvent-accessible surface area (backbone atoms only — not comparable to full-atom values): 13269 Å² total; per-residue (Å²): 122,80,73,74,78,77,58,29,41,34,61,59,77,74,86,55,46,29,32,25,61,49,70,89,81,64,68,80,74,45,80,42,80,37,30,44,61,28,51,41,41,40,45,39,33,44,56,65,63,36,51,62,62,56,43,11,63,64,23,61,49,54,48,70,55,41,49,54,41,37,54,52,37,44,27,53,52,28,42,18,66,70,70,43,18,32,34,36,56,48,67,66,66,62,38,54,38,88,78,42,91,57,84,70,54,96,78,26,46,66,58,50,51,52,48,51,58,53,65,74,97,123,81,73,75,78,76,56,28,40,34,58,59,77,74,84,54,49,30,32,24,60,49,69,90,81,65,68,81,73,45,80,42,80,37,30,43,61,27,52,41,41,40,44,41,34,43,56,65,64,36,49,61,60,55,44,11,62,62,23,62,49,54,46,70,56,42,50,54,41,37,54,51,34,45,27,54,52,27,41,18,66,70,70,44,18,32,36,36,56,47,66,66,67,64,38,52,38,87,77,41,93,55,84,69,53,95,77,26,45,65,56,47,52,52,48,50,58,54,66,74,98

Secondary structure (DSSP, 8-state):
-----PPEEE----S-SEEEE-STT-----EEEEPHHHHHHIIIIIIT---HHHHHHHHTS-HHHHHHHHHHHHHHHHHHHHHTPEEEE---SEEEGGG-SSPP-TT-HHHHHHHHHHHT-/-----PPEEE----S-SEEEE-STT-----EEEEPHHHHHHIIIIIIT---HHHHHHHHTS-HHHHHHHHHHHHHHHHHHHHH-PEEEE---SEEEGGG-SSPP-TT-HHHHHHHHHHHT-

Foldseek 3Di:
DPDPDPAWEAQDDDPDFKDADDDPDDDQPAEDEQERLLVRLCCCCVVVVDDLVRRCVQGVHDSVVSVVSPVVSVVSVCCRHPVTHMYGYHDDGHDHCVPDPDDRDPSRVVVVVVVVVVVVD/DPDPDPAWEAQDDDPDFKDADDDPPDDQPAEDEQERLLVRLCCCCVVVVDDLVRRCVQRVHDSVVSVVSPVVSVVSVCCRHPVTHMYGYHDGGHDHCVPPPDDHDPSRVVVVVVVVVVVVD